Protein AF-A0AAD5PS47-F1 (afdb_monomer)

Solvent-accessible surface area (backbone atoms only — not comparable to full-atom values): 15252 Å² total; per-residue (Å²): 128,66,41,70,56,67,73,45,78,43,67,34,97,83,72,65,64,65,42,61,18,34,83,64,82,85,44,58,68,62,44,55,65,49,57,76,71,52,74,51,61,91,78,55,89,66,88,57,80,65,72,78,43,102,61,54,79,59,68,74,63,70,84,41,45,41,56,30,46,28,60,33,39,49,46,50,54,49,44,45,28,75,65,48,84,88,49,80,87,68,32,61,52,71,69,55,52,53,50,53,34,52,53,44,54,60,48,42,81,72,53,59,77,88,75,67,70,84,64,71,51,74,90,47,55,90,74,60,56,49,75,59,54,76,74,65,83,71,92,53,101,60,29,73,59,49,43,26,46,53,52,21,52,55,42,41,52,30,60,81,42,43,74,36,67,69,51,34,50,52,26,30,55,27,30,46,51,36,58,70,52,36,37,84,75,68,34,72,75,55,30,26,69,47,48,41,55,53,44,52,48,39,61,51,28,71,76,62,40,20,47,71,75,66,27,49,60,65,53,54,55,50,50,53,57,56,50,73,50,41,89,53,88,71,60,43,67,61,43,35,55,56,47,48,42,62,72,52,50,51,56,52,51,49,50,58,65,59,64,76,75,119

Nearest PDB structures (foldseek):
  6h6i-assembly1_A  TM=2.753E-01  e=8.677E+00  Mus musculus

Mean predicted aligned error: 8.89 Å

pLDDT: mean 83.87, std 12.79, range [40.09, 98.25]

Sequence (262 aa):
MKCETEGEYVYNDCGRGGRVTYPKVDALLRTEESYLNREQSLHQMGLSILENLAIDMTEAFFLDPMHLVYLGGMKKLLHIWVNERRSMKIRMSSKLINEICRLLVSIEELIPVELSRKTRTLDELSRFKATKFRLLLLPDVVYNHFLLLHVAIRILSCESSVQSQENIEYANVLLVNFINQSPAIYGDKFITYNVHNICHLSEECRRLGALENFSCFVFENHLGKLKNLVKKSAKPLEQLVNRIRKHVIIPLLNVLYYGILI

Structure (mmCIF, N/CA/C/O backbone):
data_AF-A0AAD5PS47-F1
#
_entry.id   AF-A0AAD5PS47-F1
#
loop_
_atom_site.group_PDB
_atom_site.id
_atom_site.type_symbol
_atom_site.label_atom_id
_atom_site.label_alt_id
_atom_site.label_comp_id
_atom_site.label_asym_id
_atom_site.label_entity_id
_atom_site.label_seq_id
_atom_site.pdbx_PDB_ins_code
_atom_site.Cartn_x
_atom_site.Cartn_y
_atom_site.Cartn_z
_atom_site.occupancy
_atom_site.B_iso_or_equiv
_atom_site.auth_seq_id
_atom_site.auth_comp_id
_atom_site.auth_asym_id
_atom_site.auth_atom_id
_atom_site.pdbx_PDB_model_num
ATOM 1 N N . MET A 1 1 ? -6.986 -5.070 -8.910 1.00 83.19 1 MET A N 1
ATOM 2 C CA . MET A 1 1 ? -7.345 -5.564 -7.562 1.00 83.19 1 MET A CA 1
ATOM 3 C C . MET A 1 1 ? -7.230 -7.071 -7.599 1.00 83.19 1 MET A C 1
ATOM 5 O O . MET A 1 1 ? -7.534 -7.633 -8.646 1.00 83.19 1 MET A O 1
ATOM 9 N N . LYS A 1 2 ? -6.740 -7.716 -6.539 1.00 90.19 2 LYS A N 1
ATOM 10 C CA . LYS A 1 2 ? -6.457 -9.164 -6.573 1.00 90.19 2 LYS A CA 1
ATOM 11 C C . LYS A 1 2 ? -7.668 -10.039 -6.241 1.00 90.19 2 LYS A C 1
ATOM 13 O O . LYS A 1 2 ? -7.690 -11.191 -6.644 1.00 90.19 2 LYS A O 1
ATOM 18 N N . CYS A 1 3 ? -8.696 -9.481 -5.606 1.00 92.50 3 CYS A N 1
ATOM 19 C CA . CYS A 1 3 ? -9.937 -10.186 -5.288 1.00 92.50 3 CYS A CA 1
ATOM 20 C C . CYS A 1 3 ? -11.174 -9.541 -5.922 1.00 92.50 3 CYS A C 1
ATOM 22 O O . CYS A 1 3 ? -11.156 -8.376 -6.327 1.00 92.50 3 CYS A O 1
ATOM 24 N N . GLU A 1 4 ? -12.263 -10.291 -5.980 1.00 91.12 4 GLU A N 1
ATOM 25 C CA . GLU A 1 4 ? -13.532 -9.944 -6.629 1.00 91.12 4 GLU A CA 1
ATOM 26 C C . GLU A 1 4 ? -14.414 -8.976 -5.830 1.00 91.12 4 GLU A C 1
ATOM 28 O O . GLU A 1 4 ? -15.595 -8.827 -6.119 1.00 91.12 4 GLU A O 1
ATOM 33 N N . THR A 1 5 ? -13.857 -8.292 -4.830 1.00 92.00 5 THR A N 1
ATOM 34 C CA . THR A 1 5 ? -14.615 -7.323 -4.033 1.00 92.00 5 THR A CA 1
ATOM 35 C C . THR A 1 5 ? -15.171 -6.187 -4.904 1.00 92.00 5 THR A C 1
ATOM 37 O O . THR A 1 5 ? -14.503 -5.691 -5.821 1.00 92.00 5 THR A O 1
ATOM 40 N N . GLU A 1 6 ? -16.399 -5.765 -4.606 1.00 89.81 6 GLU A N 1
ATOM 41 C CA . GLU A 1 6 ? -17.073 -4.664 -5.289 1.00 89.81 6 GLU A CA 1
ATOM 42 C C . GLU A 1 6 ? -16.926 -3.360 -4.502 1.00 89.81 6 GLU A C 1
ATOM 44 O O . GLU A 1 6 ? -16.836 -3.341 -3.274 1.00 89.81 6 GLU A O 1
ATOM 49 N N . GLY A 1 7 ? -16.855 -2.247 -5.232 1.00 91.38 7 GLY A N 1
ATOM 50 C CA . GLY A 1 7 ? -16.709 -0.928 -4.633 1.00 91.38 7 GLY A CA 1
ATOM 51 C C . GLY A 1 7 ? -18.049 -0.366 -4.169 1.00 91.38 7 GLY A C 1
ATOM 52 O O . GLY A 1 7 ? -18.949 -0.168 -4.980 1.00 91.38 7 GLY A O 1
ATOM 53 N N . GLU A 1 8 ? -18.148 -0.003 -2.897 1.00 93.50 8 GLU A N 1
ATOM 54 C CA . GLU A 1 8 ? -19.325 0.640 -2.309 1.00 93.50 8 GLU A CA 1
ATOM 55 C C . GLU A 1 8 ? -19.123 2.161 -2.246 1.00 93.50 8 GLU A C 1
ATOM 57 O O . GLU A 1 8 ? -18.073 2.642 -1.820 1.00 93.50 8 GLU A O 1
ATOM 62 N N . TYR A 1 9 ? -20.101 2.966 -2.676 1.00 94.12 9 TYR A N 1
ATOM 63 C CA . TYR A 1 9 ? -19.981 4.427 -2.600 1.00 94.12 9 TYR A CA 1
ATOM 64 C C . TYR A 1 9 ? -20.478 4.957 -1.252 1.00 94.12 9 TYR A C 1
ATOM 66 O O . TYR A 1 9 ? -21.675 4.960 -0.977 1.00 94.12 9 TYR A O 1
ATOM 74 N N . VAL A 1 10 ? -19.567 5.491 -0.436 1.00 92.88 10 VAL A N 1
ATOM 75 C CA . VAL A 1 10 ? -19.896 6.101 0.859 1.00 92.88 10 VAL A CA 1
ATOM 76 C C . VAL A 1 10 ? -19.956 7.622 0.723 1.00 92.88 10 VAL A C 1
ATOM 78 O O . VAL A 1 10 ? -18.957 8.282 0.406 1.00 92.88 10 VAL A O 1
ATOM 81 N N . TYR A 1 11 ? -21.133 8.194 0.982 1.00 91.25 11 TYR A N 1
ATOM 82 C CA . TYR A 1 11 ? -21.380 9.634 0.905 1.00 91.25 11 TYR A CA 1
ATOM 83 C C . TYR A 1 11 ? -20.705 10.416 2.042 1.00 91.25 11 TYR A C 1
ATOM 85 O O . TYR A 1 11 ? -20.387 9.905 3.119 1.00 91.25 11 TYR A O 1
ATOM 93 N N . ASN A 1 12 ? -20.460 11.703 1.805 1.00 85.31 12 ASN A N 1
ATOM 94 C CA . ASN A 1 12 ? -20.121 12.631 2.877 1.00 85.31 12 ASN A CA 1
ATOM 95 C C . ASN A 1 12 ? -21.349 12.955 3.730 1.00 85.31 12 ASN A C 1
ATOM 97 O O . ASN A 1 12 ? -22.460 12.996 3.218 1.00 85.31 12 ASN A O 1
ATOM 101 N N . ASP A 1 13 ? -21.126 13.315 4.991 1.00 82.31 13 ASP A N 1
ATOM 102 C CA . ASP A 1 13 ? -22.184 13.657 5.952 1.00 82.31 13 ASP A CA 1
ATOM 103 C C . ASP A 1 13 ? -23.040 14.851 5.479 1.00 82.31 13 ASP A C 1
ATOM 105 O O . ASP A 1 13 ? -24.200 14.986 5.845 1.00 82.31 13 ASP A O 1
ATOM 109 N N . CYS A 1 14 ? -22.490 15.707 4.607 1.00 81.12 14 CYS A N 1
ATOM 110 C CA . CYS A 1 14 ? -23.209 16.806 3.956 1.00 81.12 14 CYS A CA 1
ATOM 111 C C . CYS A 1 14 ? -24.058 16.381 2.739 1.00 81.12 14 CYS A C 1
ATOM 113 O O . CYS A 1 14 ? -24.581 17.244 2.033 1.00 81.12 14 CYS A O 1
ATOM 115 N N . GLY A 1 15 ? -24.118 15.086 2.418 1.00 80.12 15 GLY A N 1
ATOM 116 C CA . GLY A 1 15 ? -24.817 14.519 1.259 1.00 80.12 15 GLY A CA 1
ATOM 117 C C . GLY A 1 15 ? -24.181 14.822 -0.104 1.00 80.12 15 GLY A C 1
ATOM 118 O O . GLY A 1 15 ? -24.645 14.316 -1.122 1.00 80.12 15 GLY A O 1
ATOM 119 N N . ARG A 1 16 ? -23.116 15.637 -0.164 1.00 81.12 16 ARG A N 1
ATOM 120 C CA . ARG A 1 16 ? -22.439 16.019 -1.415 1.00 81.12 16 ARG A CA 1
ATOM 121 C C . ARG A 1 16 ? -21.058 15.389 -1.530 1.00 81.12 16 ARG A C 1
ATOM 123 O O . ARG A 1 16 ? -20.170 15.626 -0.706 1.00 81.12 16 ARG A O 1
ATOM 130 N N . GLY A 1 17 ? -20.864 14.644 -2.614 1.00 86.56 17 GLY A N 1
ATOM 131 C CA . GLY A 1 17 ? -19.648 13.877 -2.853 1.00 86.56 17 GLY A CA 1
ATOM 132 C C . GLY A 1 17 ? -19.483 12.725 -1.862 1.00 86.56 17 GLY A C 1
ATOM 133 O O . GLY A 1 17 ? -20.312 12.495 -0.982 1.00 86.56 17 GLY A O 1
ATOM 134 N N . GLY A 1 18 ? -18.384 12.005 -2.004 1.00 87.81 18 GLY A N 1
ATOM 135 C CA . GLY A 1 18 ? -18.159 10.761 -1.291 1.00 87.81 18 GLY A CA 1
ATOM 136 C C . GLY A 1 18 ? -16.941 10.048 -1.843 1.00 87.81 18 GLY A C 1
ATOM 137 O O . GLY A 1 18 ? -16.079 10.659 -2.487 1.00 87.81 18 GLY A O 1
ATOM 138 N N . ARG A 1 19 ? -16.845 8.757 -1.555 1.00 91.19 19 ARG A N 1
ATOM 139 C CA . ARG A 1 19 ? -15.690 7.944 -1.912 1.00 91.19 19 ARG A CA 1
ATOM 140 C C . ARG A 1 19 ? -16.108 6.494 -2.086 1.00 91.19 19 ARG A C 1
ATOM 142 O O . ARG A 1 19 ? -16.870 5.987 -1.276 1.00 91.19 19 ARG A O 1
ATOM 149 N N . VAL A 1 20 ? -15.553 5.842 -3.104 1.00 94.19 20 VAL A N 1
ATOM 150 C CA . VAL A 1 20 ? -15.677 4.390 -3.271 1.00 94.19 20 VAL A CA 1
ATOM 151 C C . VAL A 1 20 ? -14.758 3.683 -2.274 1.00 94.19 20 VAL A C 1
ATOM 153 O O . VAL A 1 20 ? -13.567 4.015 -2.178 1.00 94.19 20 VAL A O 1
ATOM 156 N N . THR A 1 21 ? -15.315 2.732 -1.536 1.00 94.94 21 THR A N 1
ATOM 157 C CA . THR A 1 21 ? -14.661 1.931 -0.502 1.00 94.94 21 THR A CA 1
ATOM 158 C C . THR A 1 21 ? -14.788 0.443 -0.813 1.00 94.94 21 THR A C 1
ATOM 160 O O . THR A 1 21 ? -15.627 0.041 -1.606 1.00 94.94 21 THR A O 1
ATOM 163 N N . TYR A 1 22 ? -13.919 -0.370 -0.218 1.00 95.06 22 TYR A N 1
ATOM 164 C CA . TYR A 1 22 ? -13.826 -1.814 -0.455 1.00 95.06 22 TYR A CA 1
ATOM 165 C C . TYR A 1 22 ? -13.692 -2.553 0.887 1.00 95.06 22 TYR A C 1
ATOM 167 O O . TYR A 1 22 ? -12.617 -3.075 1.198 1.00 95.06 22 TYR A O 1
ATOM 175 N N . PRO A 1 23 ? -14.731 -2.518 1.741 1.00 92.06 23 PRO A N 1
ATOM 176 C CA . PRO A 1 23 ? -14.649 -3.009 3.118 1.00 92.06 23 PRO A CA 1
ATOM 177 C C . PRO A 1 23 ? -14.501 -4.533 3.208 1.00 92.06 23 PRO A C 1
ATOM 179 O O . PRO A 1 23 ? -13.935 -5.037 4.173 1.00 92.06 23 PRO A O 1
ATOM 182 N N . LYS A 1 24 ? -14.982 -5.265 2.199 1.00 92.31 24 LYS A N 1
ATOM 183 C CA . LYS A 1 24 ? -14.987 -6.726 2.174 1.00 92.31 24 LYS A CA 1
ATOM 184 C C . LYS A 1 24 ? -13.595 -7.283 1.854 1.00 92.31 24 LYS A C 1
ATOM 186 O O . LYS A 1 24 ? -13.115 -7.089 0.738 1.00 92.31 24 LYS A O 1
ATOM 191 N N . VAL A 1 25 ? -12.969 -7.962 2.821 1.00 90.38 25 VAL A N 1
ATOM 192 C CA . VAL A 1 25 ? -11.610 -8.551 2.732 1.00 90.38 25 VAL A CA 1
ATOM 193 C C . VAL A 1 25 ? -11.586 -10.053 2.445 1.00 90.38 25 VAL A C 1
ATOM 195 O O . VAL A 1 25 ? -10.545 -10.575 2.067 1.00 90.38 25 VAL A O 1
ATOM 198 N N . ASP A 1 26 ? -12.717 -10.734 2.602 1.00 90.38 26 ASP A N 1
ATOM 199 C CA . ASP A 1 26 ? -12.919 -12.175 2.396 1.00 90.38 26 ASP A CA 1
ATOM 200 C C . ASP A 1 26 ? -13.439 -12.504 0.983 1.00 90.38 26 ASP A C 1
ATOM 202 O O . ASP A 1 26 ? -14.003 -13.569 0.739 1.00 90.38 26 ASP A O 1
ATOM 206 N N . ALA A 1 27 ? -13.295 -11.571 0.040 1.00 91.06 27 ALA A N 1
ATOM 207 C CA . ALA A 1 27 ? -13.676 -11.803 -1.345 1.00 91.06 27 ALA A CA 1
ATOM 208 C C . ALA A 1 27 ? -12.745 -12.828 -2.010 1.00 91.06 27 ALA A C 1
ATOM 210 O O . ALA A 1 27 ? -11.543 -12.868 -1.737 1.00 91.06 27 ALA A O 1
ATOM 211 N N . LEU A 1 28 ? -13.309 -13.617 -2.927 1.00 91.69 28 LEU A N 1
ATOM 212 C CA . LEU A 1 28 ? -12.567 -14.611 -3.699 1.00 91.69 28 LEU A CA 1
ATOM 213 C C . LEU A 1 28 ? -11.420 -13.951 -4.468 1.00 91.69 28 LEU A C 1
ATOM 215 O O . LEU A 1 28 ? -11.567 -12.847 -5.001 1.00 91.69 28 LEU A O 1
ATOM 219 N N . LEU A 1 29 ? -10.268 -14.618 -4.508 1.00 91.94 29 LEU A N 1
ATOM 220 C CA . LEU A 1 29 ? -9.154 -14.195 -5.349 1.00 91.94 29 LEU A CA 1
ATOM 221 C C . LEU A 1 29 ? -9.515 -14.411 -6.818 1.00 91.94 29 LEU A C 1
ATOM 223 O O . LEU A 1 29 ? -10.155 -15.399 -7.169 1.00 91.94 29 LEU A O 1
ATOM 227 N N . ARG A 1 30 ? -9.084 -13.485 -7.675 1.00 90.75 30 ARG A N 1
ATOM 228 C CA . ARG A 1 30 ? -9.202 -13.657 -9.122 1.00 90.75 30 ARG A CA 1
ATOM 229 C C . ARG A 1 30 ? -8.242 -14.748 -9.576 1.00 90.75 30 ARG A C 1
ATOM 231 O O . ARG A 1 30 ? -7.100 -14.769 -9.124 1.00 90.75 30 ARG A O 1
ATOM 238 N N . THR A 1 31 ? -8.693 -15.588 -10.496 1.00 90.88 31 THR A N 1
ATOM 239 C CA . THR A 1 31 ? -7.880 -16.635 -11.116 1.00 90.88 31 THR A CA 1
ATOM 240 C C . THR A 1 31 ? -7.679 -16.327 -12.594 1.00 90.88 31 THR A C 1
ATOM 242 O O . THR A 1 31 ? -8.435 -15.554 -13.190 1.00 90.88 31 THR A O 1
ATOM 245 N N . GLU A 1 32 ? -6.657 -16.928 -13.200 1.00 89.62 32 GLU A N 1
ATOM 246 C CA . GLU A 1 32 ? -6.464 -16.858 -14.650 1.00 89.62 32 GLU A CA 1
ATOM 247 C C . GLU A 1 32 ? -7.708 -17.364 -15.396 1.00 89.62 32 GLU A C 1
ATOM 249 O O . GLU A 1 32 ? -8.168 -16.722 -16.337 1.00 89.62 32 GLU A O 1
ATOM 254 N N . GLU A 1 33 ? -8.318 -18.452 -14.919 1.00 89.25 33 GLU A N 1
ATOM 255 C CA . GLU A 1 33 ? -9.548 -19.010 -15.488 1.00 89.25 33 GLU A CA 1
ATOM 256 C C . GLU A 1 33 ? -10.715 -18.011 -15.440 1.00 89.25 33 GLU A C 1
ATOM 258 O O . GLU A 1 33 ? -11.314 -17.735 -16.482 1.00 89.25 33 GLU A O 1
ATOM 263 N N . SER A 1 34 ? -10.996 -17.395 -14.282 1.00 88.88 34 SER A N 1
ATOM 264 C CA . SER A 1 34 ? -12.093 -16.419 -14.179 1.00 88.88 34 SER A CA 1
ATOM 265 C C . SER A 1 34 ? -11.825 -15.159 -15.007 1.00 88.88 34 SER A C 1
ATOM 267 O O . SER A 1 34 ? -12.755 -14.541 -15.541 1.00 88.88 34 SER A O 1
ATOM 269 N N . TYR A 1 35 ? -10.546 -14.807 -15.191 1.00 86.88 35 TYR A N 1
ATOM 270 C CA . TYR A 1 35 ? -10.128 -13.737 -16.088 1.00 86.88 35 TYR A CA 1
ATOM 271 C C . TYR A 1 35 ? -10.379 -14.093 -17.564 1.00 86.88 35 TYR A C 1
ATOM 273 O O . TYR A 1 35 ? -10.975 -13.290 -18.283 1.00 86.88 35 TYR A O 1
ATOM 281 N N . LEU A 1 36 ? -9.972 -15.279 -18.024 1.00 86.00 36 LEU A N 1
ATOM 282 C CA . LEU A 1 36 ? -10.162 -15.726 -19.411 1.00 86.00 36 LEU A CA 1
ATOM 283 C C . LEU A 1 36 ? -11.646 -15.913 -19.762 1.00 86.00 36 LEU A C 1
ATOM 285 O O . LEU A 1 36 ? -12.072 -15.536 -20.856 1.00 86.00 36 LEU A O 1
ATOM 289 N N . ASN A 1 37 ? -12.444 -16.409 -18.814 1.00 87.81 37 ASN A N 1
ATOM 290 C CA . ASN A 1 37 ? -13.892 -16.601 -18.960 1.00 87.81 37 ASN A CA 1
ATOM 291 C C . ASN A 1 37 ? -14.701 -15.296 -18.900 1.00 87.81 37 ASN A C 1
ATOM 293 O O . ASN A 1 37 ? -15.905 -15.296 -19.157 1.00 87.81 37 ASN A O 1
ATOM 297 N N . ARG A 1 38 ? -14.051 -14.171 -18.588 1.00 85.69 38 ARG A N 1
ATOM 298 C CA . ARG A 1 38 ? -14.666 -12.844 -18.463 1.00 85.69 38 ARG A CA 1
ATOM 299 C C . ARG A 1 38 ? -15.799 -12.754 -17.452 1.00 85.69 38 ARG A C 1
ATOM 301 O O . ARG A 1 38 ? -16.774 -12.026 -17.644 1.00 85.69 38 ARG A O 1
ATOM 308 N N . GLU A 1 39 ? -15.635 -13.437 -16.329 1.00 86.31 39 GLU A N 1
ATOM 309 C CA . GLU A 1 39 ? -16.647 -13.489 -15.272 1.00 86.31 39 GLU A CA 1
ATOM 310 C C . GLU A 1 39 ? -16.849 -12.121 -14.587 1.00 86.31 39 GLU A C 1
ATOM 312 O O . GLU A 1 39 ? -17.888 -11.857 -13.988 1.00 86.31 39 GLU A O 1
ATOM 317 N N . GLN A 1 40 ? -15.896 -11.193 -14.743 1.00 79.56 40 GLN A N 1
ATOM 318 C CA . GLN A 1 40 ? -15.917 -9.862 -14.127 1.00 79.56 40 GLN A CA 1
ATOM 319 C C . GLN A 1 40 ? -16.166 -8.760 -15.171 1.00 79.56 40 GLN A C 1
ATOM 321 O O . GLN A 1 40 ? -15.296 -7.933 -15.469 1.00 79.56 40 GLN A O 1
ATOM 326 N N . SER A 1 41 ? -17.388 -8.722 -15.702 1.00 74.19 41 SER A N 1
ATOM 327 C CA . SER A 1 41 ? -17.815 -7.822 -16.788 1.00 74.19 41 SER A CA 1
ATOM 328 C C . SER A 1 41 ? -17.563 -6.325 -16.528 1.00 74.19 41 SER A C 1
ATOM 330 O O . SER A 1 41 ? -17.228 -5.587 -17.452 1.00 74.19 41 SER A O 1
ATOM 332 N N . LEU A 1 42 ? -17.647 -5.868 -15.272 1.00 75.38 42 LEU A N 1
ATOM 333 C CA . LEU A 1 42 ? -17.353 -4.477 -14.886 1.00 75.38 42 LEU A CA 1
ATOM 334 C C . LEU A 1 42 ? -15.848 -4.158 -14.820 1.00 75.38 42 LEU A C 1
ATOM 336 O O . LEU A 1 42 ? -15.459 -2.993 -14.895 1.00 75.38 42 LEU A O 1
ATOM 340 N N . HIS A 1 43 ? -14.992 -5.171 -14.665 1.00 74.88 43 HIS A N 1
ATOM 341 C CA . HIS A 1 43 ? -13.538 -5.007 -14.602 1.00 74.88 43 HIS A CA 1
ATOM 342 C C . HIS A 1 43 ? -12.897 -5.054 -15.995 1.00 74.88 43 HIS A C 1
ATOM 344 O O . HIS A 1 43 ? -11.947 -4.319 -16.270 1.00 74.88 43 HIS A O 1
ATOM 350 N N . GLN A 1 44 ? -13.435 -5.890 -16.882 1.00 76.00 44 GLN A N 1
ATOM 351 C CA . GLN A 1 44 ? -12.898 -6.138 -18.216 1.00 76.00 44 GLN A CA 1
ATOM 352 C C . GLN A 1 44 ? -13.752 -5.465 -19.295 1.00 76.00 44 GLN A C 1
ATOM 354 O O . GLN A 1 44 ? -14.573 -6.089 -19.960 1.00 76.00 44 GLN A O 1
ATOM 359 N N . MET A 1 45 ? -13.520 -4.169 -19.506 1.00 79.06 45 MET A N 1
ATOM 360 C CA . MET A 1 45 ? -14.267 -3.367 -20.489 1.00 79.06 45 MET A CA 1
ATOM 361 C C . MET A 1 45 ? -13.846 -3.601 -21.955 1.00 79.06 45 MET A C 1
ATOM 363 O O . MET A 1 45 ? -14.326 -2.912 -22.852 1.00 79.06 45 MET A O 1
ATOM 367 N N . GLY A 1 46 ? -12.924 -4.530 -22.220 1.00 81.38 46 GLY A N 1
ATOM 368 C CA . GLY A 1 46 ? -12.418 -4.811 -23.562 1.00 81.38 46 GLY A CA 1
ATOM 369 C C . GLY A 1 46 ? -11.339 -5.890 -23.582 1.00 81.38 46 GLY A C 1
ATOM 370 O O . GLY A 1 46 ? -11.082 -6.540 -22.569 1.00 81.38 46 GLY A O 1
ATOM 371 N N . LEU A 1 47 ? -10.733 -6.076 -24.755 1.00 82.44 47 LEU A N 1
ATOM 372 C CA . LEU A 1 47 ? -9.554 -6.919 -24.965 1.00 82.44 47 LEU A CA 1
ATOM 373 C C . LEU A 1 47 ? -8.290 -6.080 -24.737 1.00 82.44 47 LEU A C 1
ATOM 375 O O . LEU A 1 47 ? -8.120 -5.025 -25.352 1.00 82.44 47 LEU A O 1
ATOM 379 N N . SER A 1 48 ? -7.395 -6.545 -23.873 1.00 84.12 48 SER A N 1
ATOM 380 C CA . SER A 1 48 ? -6.056 -5.983 -23.712 1.00 84.12 48 SER A CA 1
ATOM 381 C C . SER A 1 48 ? -5.088 -6.616 -24.710 1.00 84.12 48 SER A C 1
ATOM 383 O O . SER A 1 48 ? -5.066 -7.827 -24.880 1.00 84.12 48 SER A O 1
ATOM 385 N N . ILE A 1 49 ? -4.201 -5.821 -25.318 1.00 88.06 49 ILE A N 1
ATOM 386 C CA . ILE A 1 49 ? -3.113 -6.347 -26.173 1.00 88.06 49 ILE A CA 1
ATOM 387 C C . ILE A 1 49 ? -2.203 -7.299 -25.379 1.00 88.06 49 ILE A C 1
ATOM 389 O O . ILE A 1 49 ? -1.580 -8.187 -25.956 1.00 88.06 49 ILE A O 1
ATOM 393 N N . LEU A 1 50 ? -2.146 -7.123 -24.056 1.00 87.50 50 LEU A N 1
ATOM 394 C CA . LEU A 1 50 ? -1.370 -7.973 -23.159 1.00 87.50 50 LEU A CA 1
ATOM 395 C C . LEU A 1 50 ? -1.960 -9.386 -23.038 1.00 87.50 50 LEU A C 1
ATOM 397 O O . LEU A 1 50 ? -1.198 -10.296 -22.748 1.00 87.50 50 LEU A O 1
ATOM 401 N N . GLU A 1 51 ? -3.247 -9.592 -23.349 1.00 85.19 51 GLU A N 1
ATOM 402 C CA . GLU A 1 51 ? -3.858 -10.934 -23.423 1.00 85.19 51 GLU A CA 1
ATOM 403 C C . GLU A 1 51 ? -3.259 -11.782 -24.557 1.00 85.19 51 GLU A C 1
ATOM 405 O O . GLU A 1 51 ? -3.358 -13.002 -24.533 1.00 85.19 51 GLU A O 1
ATOM 410 N N . ASN A 1 52 ? -2.599 -11.160 -25.543 1.00 88.06 52 ASN A N 1
ATOM 411 C CA . ASN A 1 52 ? -1.899 -11.893 -26.603 1.00 88.06 52 ASN A CA 1
ATOM 412 C C . ASN A 1 52 ? -0.537 -12.444 -26.148 1.00 88.06 52 ASN A C 1
ATOM 414 O O . ASN A 1 52 ? 0.140 -13.126 -26.918 1.00 88.06 52 ASN A O 1
ATOM 418 N N . LEU A 1 53 ? -0.084 -12.089 -24.945 1.00 88.31 53 LEU A N 1
ATOM 419 C CA . LEU A 1 53 ? 1.154 -12.596 -24.371 1.00 88.31 53 LEU A CA 1
ATOM 420 C C . LEU A 1 53 ? 0.849 -13.875 -23.583 1.00 88.31 53 LEU A C 1
ATOM 422 O O . LEU A 1 53 ? -0.177 -13.965 -22.922 1.00 88.31 53 LEU A O 1
ATOM 426 N N . ALA A 1 54 ? 1.766 -14.844 -23.608 1.00 88.50 54 ALA A N 1
ATOM 427 C CA . ALA A 1 54 ? 1.681 -16.053 -22.785 1.00 88.50 54 ALA A CA 1
ATOM 428 C C . ALA A 1 54 ? 2.061 -15.741 -21.322 1.00 88.50 54 ALA A C 1
ATOM 430 O O . ALA A 1 54 ? 3.097 -16.192 -20.831 1.00 88.50 54 ALA A O 1
ATOM 431 N N . ILE A 1 55 ? 1.271 -14.886 -20.667 1.00 90.62 55 ILE A N 1
ATOM 432 C CA . ILE A 1 55 ? 1.444 -14.466 -19.274 1.00 90.62 55 ILE A CA 1
ATOM 433 C C . ILE A 1 55 ? 0.119 -14.597 -18.525 1.00 90.62 55 ILE A C 1
ATOM 435 O O . ILE A 1 55 ? -0.931 -14.241 -19.055 1.00 90.62 55 ILE A O 1
ATOM 439 N N . ASP A 1 56 ? 0.192 -15.017 -17.265 1.00 90.25 56 ASP A N 1
ATOM 440 C CA . ASP A 1 56 ? -0.963 -15.007 -16.373 1.00 90.25 56 ASP A CA 1
ATOM 441 C C . ASP A 1 56 ? -1.333 -13.552 -16.048 1.00 90.25 56 ASP A C 1
ATOM 443 O O . ASP A 1 56 ? -0.588 -12.825 -15.383 1.00 90.25 56 ASP A O 1
ATOM 447 N N . MET A 1 57 ? -2.496 -13.107 -16.519 1.00 88.25 57 MET A N 1
ATOM 448 C CA . MET A 1 57 ? -2.955 -11.725 -16.353 1.00 88.25 57 MET A CA 1
ATOM 449 C C . MET A 1 57 ? -3.281 -11.351 -14.899 1.00 88.25 57 MET A C 1
ATOM 451 O O . MET A 1 57 ? -3.332 -10.163 -14.567 1.00 88.25 57 MET A O 1
ATOM 455 N N . THR A 1 58 ? -3.482 -12.329 -14.019 1.00 88.69 58 THR A N 1
ATOM 456 C CA . THR A 1 58 ? -3.721 -12.116 -12.589 1.00 88.69 58 THR A CA 1
ATOM 457 C C . THR A 1 58 ? -2.422 -12.043 -11.791 1.00 88.69 58 THR A C 1
ATOM 459 O O . THR A 1 58 ? -2.311 -11.212 -10.883 1.00 88.69 58 THR A O 1
ATOM 462 N N . GLU A 1 59 ? -1.401 -12.816 -12.162 1.00 90.12 59 GLU A N 1
ATOM 463 C CA . GLU A 1 59 ? -0.117 -12.874 -11.453 1.00 90.12 59 GLU A CA 1
ATOM 464 C C . GLU A 1 59 ? 0.974 -11.960 -12.031 1.00 90.12 59 GLU A C 1
ATOM 466 O O . GLU A 1 59 ? 1.820 -11.452 -11.283 1.00 90.12 59 GLU A O 1
ATOM 471 N N . ALA A 1 60 ? 0.964 -11.701 -13.342 1.00 90.12 60 ALA A N 1
ATOM 472 C CA . ALA A 1 60 ? 1.984 -10.890 -14.013 1.00 90.12 60 ALA A CA 1
ATOM 473 C C . ALA A 1 60 ? 2.034 -9.446 -13.487 1.00 90.12 60 ALA A C 1
ATOM 475 O O . ALA A 1 60 ? 3.084 -8.803 -13.511 1.00 90.12 60 ALA A O 1
ATOM 476 N N . PHE A 1 61 ? 0.913 -8.942 -12.966 1.00 89.56 61 PHE A N 1
ATOM 477 C CA . PHE A 1 61 ? 0.800 -7.598 -12.403 1.00 89.56 61 PHE A CA 1
ATOM 478 C C . PHE A 1 61 ? 0.722 -7.671 -10.880 1.00 89.56 61 PHE A C 1
ATOM 480 O O . PHE A 1 61 ? -0.351 -7.827 -10.294 1.00 89.56 61 PHE A O 1
ATOM 487 N N . PHE A 1 62 ? 1.872 -7.565 -10.223 1.00 91.38 62 PHE A N 1
ATOM 488 C CA . PHE A 1 62 ? 1.963 -7.540 -8.765 1.00 91.38 62 PHE A CA 1
ATOM 489 C C . PHE A 1 62 ? 1.598 -6.173 -8.177 1.00 91.38 62 PHE A C 1
ATOM 491 O O . PHE A 1 62 ? 1.570 -5.139 -8.851 1.00 91.38 62 PHE A O 1
ATOM 498 N N . LEU A 1 63 ? 1.314 -6.169 -6.878 1.00 94.50 63 LEU A N 1
ATOM 499 C CA . LEU A 1 63 ? 0.993 -4.962 -6.128 1.00 94.50 63 LEU A CA 1
ATOM 500 C C . LEU A 1 63 ? 2.274 -4.285 -5.631 1.00 94.50 63 LEU A C 1
ATOM 502 O O . LEU A 1 63 ? 2.879 -4.749 -4.673 1.00 94.50 63 LEU A O 1
ATOM 506 N N . ASP A 1 64 ? 2.678 -3.168 -6.242 1.00 94.19 64 ASP A N 1
ATOM 507 C CA . ASP A 1 64 ? 3.892 -2.463 -5.811 1.00 94.19 64 ASP A CA 1
ATOM 508 C C . ASP A 1 64 ? 3.765 -1.888 -4.376 1.00 94.19 64 ASP A C 1
ATOM 510 O O . ASP A 1 64 ? 2.964 -0.967 -4.143 1.00 94.19 64 ASP A O 1
ATOM 514 N N . PRO A 1 65 ? 4.613 -2.327 -3.423 1.00 93.94 65 PRO A N 1
ATOM 515 C CA . PRO A 1 65 ? 4.591 -1.844 -2.046 1.00 93.94 65 PRO A CA 1
ATOM 516 C C . PRO A 1 65 ? 4.926 -0.352 -1.917 1.00 93.94 65 PRO A C 1
ATOM 518 O O . PRO A 1 65 ? 4.434 0.301 -0.992 1.00 93.94 65 PRO A O 1
ATOM 521 N N . MET A 1 66 ? 5.723 0.224 -2.834 1.00 92.56 66 MET A N 1
ATOM 522 C CA . MET A 1 66 ? 6.086 1.648 -2.792 1.00 92.56 66 MET A CA 1
ATOM 523 C C . MET A 1 66 ? 4.835 2.527 -2.882 1.00 92.56 66 MET A C 1
ATOM 525 O O . MET A 1 66 ? 4.607 3.402 -2.036 1.00 92.56 66 MET A O 1
ATOM 529 N N . HIS A 1 67 ? 4.020 2.293 -3.908 1.00 91.94 67 HIS A N 1
ATOM 530 C CA . HIS A 1 67 ? 2.792 3.043 -4.127 1.00 91.94 67 HIS A CA 1
ATOM 531 C C . HIS A 1 67 ? 1.682 2.636 -3.161 1.00 91.94 67 HIS A C 1
ATOM 533 O O . HIS A 1 67 ? 0.964 3.504 -2.663 1.00 91.94 67 HIS A O 1
ATOM 539 N N . LEU A 1 68 ? 1.549 1.342 -2.875 1.00 93.94 68 LEU A N 1
ATOM 540 C CA . LEU A 1 68 ? 0.436 0.824 -2.093 1.00 93.94 68 LEU A CA 1
ATOM 541 C C . LEU A 1 68 ? 0.554 1.173 -0.605 1.00 93.94 68 LEU A C 1
ATOM 543 O O . LEU A 1 68 ? -0.321 1.836 -0.041 1.00 93.94 68 LEU A O 1
ATOM 547 N N . VAL A 1 69 ? 1.664 0.774 0.019 1.00 93.50 69 VAL A N 1
ATOM 548 C CA . VAL A 1 69 ? 1.879 0.915 1.463 1.00 93.50 69 VAL A CA 1
ATOM 549 C C . VAL A 1 69 ? 2.272 2.342 1.792 1.00 93.50 69 VAL A C 1
ATOM 551 O O . VAL A 1 69 ? 1.622 2.986 2.609 1.00 93.50 69 VAL A O 1
ATOM 554 N N . TYR A 1 70 ? 3.313 2.871 1.149 1.00 91.19 70 TYR A N 1
ATOM 555 C CA . TYR A 1 70 ? 3.910 4.136 1.580 1.00 91.19 70 TYR A CA 1
ATOM 556 C C . TYR A 1 70 ? 3.167 5.354 1.024 1.00 91.19 70 TYR A C 1
ATOM 558 O O . TYR A 1 70 ? 2.723 6.215 1.784 1.00 91.19 70 TYR A O 1
ATOM 566 N N . LEU A 1 71 ? 2.992 5.437 -0.298 1.00 90.19 71 LEU A N 1
ATOM 567 C CA . LEU A 1 71 ? 2.287 6.572 -0.914 1.00 90.19 71 LEU A CA 1
ATOM 568 C C . LEU A 1 71 ? 0.760 6.483 -0.779 1.00 90.19 71 LEU A C 1
ATOM 570 O O . LEU A 1 71 ? 0.092 7.514 -0.871 1.00 90.19 71 LEU A O 1
ATOM 574 N N . GLY A 1 72 ? 0.224 5.283 -0.557 1.00 91.00 72 GLY A N 1
ATOM 575 C CA . GLY A 1 72 ? -1.190 5.015 -0.322 1.00 91.00 72 GLY A CA 1
ATOM 576 C C . GLY A 1 72 ? -1.534 5.019 1.166 1.00 91.00 72 GLY A C 1
ATOM 577 O O . GLY A 1 72 ? -2.044 6.017 1.674 1.00 91.00 72 GLY A O 1
ATOM 578 N N . GLY A 1 73 ? -1.269 3.905 1.853 1.00 91.50 73 GLY A N 1
ATOM 579 C CA . GLY A 1 73 ? -1.654 3.675 3.252 1.00 91.50 73 GLY A CA 1
ATOM 580 C C . GLY A 1 73 ? -1.032 4.664 4.244 1.00 91.50 73 GLY A C 1
ATOM 581 O O . GLY A 1 73 ? -1.746 5.445 4.871 1.00 91.50 73 GLY A O 1
ATOM 582 N N . MET A 1 74 ? 0.298 4.682 4.350 1.00 90.31 74 MET A N 1
ATOM 583 C CA . MET A 1 74 ? 1.048 5.520 5.295 1.00 90.31 74 MET A CA 1
ATOM 584 C C . MET A 1 74 ? 0.777 7.007 5.083 1.00 90.31 74 MET A C 1
ATOM 586 O O . MET A 1 74 ? 0.488 7.730 6.036 1.00 90.31 74 MET A O 1
ATOM 590 N N . LYS A 1 75 ? 0.819 7.476 3.830 1.00 89.00 75 LYS A N 1
ATOM 591 C CA . LYS A 1 75 ? 0.499 8.869 3.498 1.00 89.00 75 LYS A CA 1
ATOM 592 C C . LYS A 1 75 ? -0.914 9.247 3.940 1.00 89.00 75 LYS A C 1
ATOM 594 O O . LYS A 1 75 ? -1.112 10.336 4.480 1.00 89.00 75 LYS A O 1
ATOM 599 N N . LYS A 1 76 ? -1.894 8.365 3.723 1.00 89.69 76 LYS A N 1
ATOM 600 C CA . LYS A 1 76 ? -3.280 8.590 4.143 1.00 89.69 76 LYS A CA 1
ATOM 601 C C . LYS A 1 76 ? -3.396 8.668 5.663 1.00 89.69 76 LYS A C 1
ATOM 603 O O . LYS A 1 76 ? -3.968 9.635 6.154 1.00 89.69 76 LYS A O 1
ATOM 608 N N . LEU A 1 77 ? -2.815 7.710 6.385 1.00 89.81 77 LEU A N 1
ATOM 609 C CA . LEU A 1 77 ? -2.789 7.691 7.849 1.00 89.81 77 LEU A CA 1
ATOM 610 C C . LEU A 1 77 ? -2.181 8.979 8.423 1.00 89.81 77 LEU A C 1
ATOM 612 O O . LEU A 1 77 ? -2.802 9.649 9.239 1.00 89.81 77 LEU A O 1
ATOM 616 N N . LEU A 1 78 ? -1.018 9.402 7.924 1.00 87.62 78 LEU A N 1
ATOM 617 C CA . LEU A 1 78 ? -0.370 10.634 8.383 1.00 87.62 78 LEU A CA 1
ATOM 618 C C . LEU A 1 78 ? -1.191 11.888 8.084 1.00 87.62 78 LEU A C 1
ATOM 620 O O . LEU A 1 78 ? -1.223 12.805 8.900 1.00 87.62 78 LEU A O 1
ATOM 624 N N . HIS A 1 79 ? -1.879 11.948 6.942 1.00 86.88 79 HIS A N 1
ATOM 625 C CA . HIS A 1 79 ? -2.767 13.075 6.660 1.00 86.88 79 HIS A CA 1
ATOM 626 C C . HIS A 1 79 ? -3.930 13.140 7.653 1.00 86.88 79 HIS A C 1
ATOM 628 O O . HIS A 1 79 ? -4.295 14.239 8.067 1.00 86.88 79 HIS A O 1
ATOM 634 N N . ILE A 1 80 ? -4.467 11.992 8.065 1.00 86.69 80 ILE A N 1
ATOM 635 C CA . ILE A 1 80 ? -5.499 11.914 9.103 1.00 86.69 80 ILE A CA 1
ATOM 636 C C . ILE A 1 80 ? -4.933 12.419 10.435 1.00 86.69 80 ILE A C 1
ATOM 638 O O . ILE A 1 80 ? -5.473 13.340 11.043 1.00 86.69 80 ILE A O 1
ATOM 642 N N . TRP A 1 81 ? -3.780 11.895 10.845 1.00 86.00 81 TRP A N 1
ATOM 643 C CA . TRP A 1 81 ? -3.175 12.192 12.144 1.00 86.00 81 TRP A CA 1
ATOM 644 C C . TRP A 1 81 ? -2.670 13.631 12.291 1.00 86.00 81 TRP A C 1
ATOM 646 O O . TRP A 1 81 ? -2.775 14.203 13.376 1.00 86.00 81 TRP A O 1
ATOM 656 N N . VAL A 1 82 ? -2.152 14.233 11.215 1.00 83.12 82 VAL A N 1
ATOM 657 C CA . VAL A 1 82 ? -1.529 15.569 11.237 1.00 83.12 82 VAL A CA 1
ATOM 658 C C . VAL A 1 82 ? -2.481 16.666 10.752 1.00 83.12 82 VAL A C 1
ATOM 660 O O . VAL A 1 82 ? -2.518 17.757 11.327 1.00 83.12 82 VAL A O 1
ATOM 663 N N . ASN A 1 83 ? -3.273 16.418 9.703 1.00 77.19 83 ASN A N 1
ATOM 664 C CA . ASN A 1 83 ? -4.007 17.478 8.996 1.00 77.19 83 ASN A CA 1
ATOM 665 C C . ASN A 1 83 ? -5.519 17.441 9.210 1.00 77.19 83 ASN A C 1
ATOM 667 O O . ASN A 1 83 ? -6.176 18.457 8.968 1.00 77.19 83 ASN A O 1
ATOM 671 N N . GLU A 1 84 ? -6.097 16.318 9.636 1.00 69.75 84 GLU A N 1
ATOM 672 C CA . GLU A 1 84 ? -7.550 16.221 9.703 1.00 69.75 84 GLU A CA 1
ATOM 673 C C . GLU A 1 84 ? -8.115 17.093 10.828 1.00 69.75 84 GLU A C 1
ATOM 675 O O . GLU A 1 84 ? -7.681 17.054 11.981 1.00 69.75 84 GLU A O 1
ATOM 680 N N . ARG A 1 85 ? -9.074 17.943 10.443 1.00 56.62 85 ARG A N 1
ATOM 681 C CA . ARG A 1 85 ? -9.795 18.866 11.332 1.00 56.62 85 ARG A CA 1
ATOM 682 C C . ARG A 1 85 ? -11.094 18.261 11.876 1.00 56.62 85 ARG A C 1
ATOM 684 O O . ARG A 1 85 ? -11.707 18.853 12.753 1.00 56.62 85 ARG A O 1
ATOM 691 N N . ARG A 1 86 ? -11.544 17.125 11.320 1.00 52.72 86 ARG A N 1
ATOM 692 C CA . ARG A 1 86 ? -12.894 16.572 11.532 1.00 52.72 86 ARG A CA 1
ATOM 693 C C . ARG A 1 86 ? -13.040 15.689 12.769 1.00 52.72 86 ARG A C 1
ATOM 695 O O . ARG A 1 86 ? -14.140 15.613 13.296 1.00 52.72 86 ARG A O 1
ATOM 702 N N . SER A 1 87 ? -11.970 15.063 13.260 1.00 54.19 87 SER A N 1
ATOM 703 C CA . SER A 1 87 ? -12.035 14.247 14.478 1.00 54.19 87 SER A CA 1
ATOM 704 C C . SER A 1 87 ? -10.836 14.517 15.379 1.00 54.19 87 SER A C 1
ATOM 706 O O . SER A 1 87 ? -9.756 13.955 15.207 1.00 54.19 87 SER A O 1
ATOM 708 N N . MET A 1 88 ? -11.040 15.375 16.382 1.00 55.41 88 MET A N 1
ATOM 709 C CA . MET A 1 88 ? -10.039 15.681 17.415 1.00 55.41 88 MET A CA 1
ATOM 710 C C . MET A 1 88 ? -9.620 14.444 18.233 1.00 55.41 88 MET A C 1
ATOM 712 O O . MET A 1 88 ? -8.624 14.508 18.940 1.00 55.41 88 MET A O 1
ATOM 716 N N . LYS A 1 89 ? -10.355 13.323 18.139 1.00 66.38 89 LYS A N 1
ATOM 717 C CA . LYS A 1 89 ? -10.085 12.084 18.889 1.00 66.38 89 LYS A CA 1
ATOM 718 C C . LYS A 1 89 ? -8.917 11.258 18.337 1.00 66.38 89 LYS A C 1
ATOM 720 O O . LYS A 1 89 ? -8.311 10.512 19.091 1.00 66.38 89 LYS A O 1
ATOM 725 N N . ILE A 1 90 ? -8.625 11.371 17.041 1.00 78.12 90 ILE A N 1
ATOM 726 C CA . ILE A 1 90 ? -7.585 10.579 16.346 1.00 78.12 90 ILE A CA 1
ATOM 727 C C . ILE A 1 90 ? -6.395 11.427 15.885 1.00 78.12 90 ILE A C 1
ATOM 729 O O . ILE A 1 90 ? -5.436 10.908 15.315 1.00 78.12 90 ILE A O 1
ATOM 733 N N . ARG A 1 91 ? -6.479 12.745 16.081 1.00 81.06 91 ARG A N 1
ATOM 734 C CA . ARG A 1 91 ? -5.453 13.704 15.684 1.00 81.06 91 ARG A CA 1
ATOM 735 C C . ARG A 1 91 ? -4.343 13.733 16.729 1.00 81.06 91 ARG A C 1
ATOM 737 O O . ARG A 1 91 ? -4.623 13.846 17.920 1.00 81.06 91 ARG A O 1
ATOM 744 N N . MET A 1 92 ? -3.096 13.744 16.268 1.00 81.62 92 MET A N 1
ATOM 745 C CA . MET A 1 92 ? -1.948 13.904 17.153 1.00 81.62 92 MET A CA 1
ATOM 746 C C . MET A 1 92 ? -1.919 15.300 17.773 1.00 81.62 92 MET A C 1
ATOM 748 O O . MET A 1 92 ? -2.211 16.309 17.118 1.00 81.62 92 MET A O 1
ATOM 752 N N . SER A 1 93 ? -1.522 15.373 19.044 1.00 83.38 93 SER A N 1
ATOM 753 C CA . SER A 1 93 ? -1.326 16.662 19.712 1.00 83.38 93 SER A CA 1
ATOM 754 C C . SER A 1 93 ? -0.193 17.457 19.052 1.00 83.38 93 SER A C 1
ATOM 756 O O . SER A 1 93 ? 0.805 16.890 18.604 1.00 83.38 93 SER A O 1
ATOM 758 N N . SER A 1 94 ? -0.291 18.791 19.045 1.00 82.88 94 SER A N 1
ATOM 759 C CA . SER A 1 94 ? 0.778 19.649 18.507 1.00 82.88 94 SER A CA 1
ATOM 760 C C . SER A 1 94 ? 2.119 19.419 19.212 1.00 82.88 94 SER A C 1
ATOM 762 O O . SER A 1 94 ? 3.169 19.503 18.582 1.00 82.88 94 SER A O 1
ATOM 764 N N . LYS A 1 95 ? 2.095 19.078 20.511 1.00 84.69 95 LYS A N 1
ATOM 765 C CA . LYS A 1 95 ? 3.296 18.722 21.278 1.00 84.69 95 LYS A CA 1
ATOM 766 C C . LYS A 1 95 ? 3.970 17.476 20.700 1.00 84.69 95 LYS A C 1
ATOM 768 O O . LYS A 1 95 ? 5.175 17.506 20.467 1.00 84.69 95 LYS A O 1
ATOM 773 N N . LEU A 1 96 ? 3.191 16.429 20.431 1.00 83.44 96 LEU A N 1
ATOM 774 C CA . LEU A 1 96 ? 3.700 15.185 19.863 1.00 83.44 96 LEU A CA 1
ATOM 775 C C . LEU A 1 96 ? 4.191 15.370 18.422 1.00 83.44 96 LEU A C 1
ATOM 777 O O . LEU A 1 96 ? 5.264 14.888 18.076 1.00 83.44 96 LEU A O 1
ATOM 781 N N . ILE A 1 97 ? 3.463 16.131 17.598 1.00 83.31 97 ILE A N 1
ATOM 782 C CA . ILE A 1 97 ? 3.903 16.491 16.239 1.00 83.31 97 ILE A CA 1
ATOM 783 C C . ILE A 1 97 ? 5.264 17.200 16.292 1.00 83.31 97 ILE A C 1
ATOM 785 O O . ILE A 1 97 ? 6.177 16.832 15.556 1.00 83.31 97 ILE A O 1
ATOM 789 N N . ASN A 1 98 ? 5.436 18.169 17.198 1.00 84.19 98 ASN A N 1
ATOM 790 C CA . ASN A 1 98 ? 6.703 18.883 17.371 1.00 84.19 98 ASN A CA 1
ATOM 791 C C . ASN A 1 98 ? 7.836 17.973 17.868 1.00 84.19 98 ASN A C 1
ATOM 793 O O . ASN A 1 98 ? 8.995 18.172 17.508 1.00 84.19 98 ASN A O 1
ATOM 797 N N . GLU A 1 99 ? 7.534 16.981 18.701 1.00 85.12 99 GLU A N 1
ATOM 798 C CA . GLU A 1 99 ? 8.504 15.978 19.143 1.00 85.12 99 GLU A CA 1
ATOM 799 C C . GLU A 1 99 ? 8.952 15.072 17.994 1.00 85.12 99 GLU A C 1
ATOM 801 O O . GLU A 1 99 ? 10.152 14.941 17.763 1.00 85.12 99 GLU A O 1
ATOM 806 N N . ILE A 1 100 ? 8.011 14.561 17.197 1.00 83.25 100 ILE A N 1
ATOM 807 C CA . ILE A 1 100 ? 8.315 13.768 16.000 1.00 83.25 100 ILE A CA 1
ATOM 808 C C . ILE A 1 100 ? 9.130 14.591 15.000 1.00 83.25 100 ILE A C 1
ATOM 810 O O . ILE A 1 100 ? 10.125 14.102 14.474 1.00 83.25 100 ILE A O 1
ATOM 814 N N . CYS A 1 101 ? 8.764 15.852 14.757 1.00 83.44 101 CYS A N 1
ATOM 815 C CA . CYS A 1 101 ? 9.531 16.734 13.878 1.00 83.44 101 CYS A CA 1
ATOM 816 C C . CYS A 1 101 ? 10.971 16.929 14.373 1.00 83.44 101 CYS A C 1
ATOM 818 O O . CYS A 1 101 ? 11.890 16.879 13.560 1.00 83.44 101 CYS A O 1
ATOM 820 N N . ARG A 1 102 ? 11.189 17.097 15.686 1.00 83.75 102 ARG A N 1
ATOM 821 C CA . ARG A 1 102 ? 12.543 17.187 16.261 1.00 83.75 102 ARG A CA 1
ATOM 822 C C . ARG A 1 102 ? 13.332 15.891 16.072 1.00 83.75 102 ARG A C 1
ATOM 824 O O . ARG A 1 102 ? 14.483 15.958 15.654 1.00 83.75 102 ARG A O 1
ATOM 831 N N . LEU A 1 103 ? 12.705 14.735 16.299 1.00 82.44 103 LEU A N 1
ATOM 832 C CA . LEU A 1 103 ? 13.328 13.425 16.074 1.00 82.44 103 LEU A CA 1
ATOM 833 C C . LEU A 1 103 ? 13.681 13.192 14.598 1.00 82.44 103 LEU A C 1
ATOM 835 O O . LEU A 1 103 ? 14.746 12.671 14.284 1.00 82.44 103 LEU A O 1
ATOM 839 N N . LEU A 1 104 ? 12.818 13.608 13.669 1.00 78.81 104 LEU A N 1
ATOM 840 C CA . LEU A 1 104 ? 13.092 13.511 12.233 1.00 78.81 104 LEU A CA 1
ATOM 841 C C . LEU A 1 104 ? 14.296 14.357 11.815 1.00 78.81 104 LEU A C 1
ATOM 843 O O . LEU A 1 104 ? 15.070 13.923 10.962 1.00 78.81 104 LEU A O 1
ATOM 847 N N . VAL A 1 105 ? 14.454 15.545 12.404 1.00 79.62 105 VAL A N 1
ATOM 848 C CA . VAL A 1 105 ? 15.621 16.404 12.165 1.00 79.62 105 VAL A CA 1
ATOM 849 C C . VAL A 1 105 ? 16.881 15.772 12.756 1.00 79.62 105 VAL A C 1
ATOM 851 O O . VAL A 1 105 ? 17.889 15.715 12.064 1.00 79.62 105 VAL A O 1
ATOM 854 N N . SER A 1 106 ? 16.833 15.212 13.971 1.00 80.88 106 SER A N 1
ATOM 855 C CA . SER A 1 106 ? 18.011 14.548 14.555 1.00 80.88 106 SER A CA 1
ATOM 856 C C . SER A 1 106 ? 18.421 13.282 13.799 1.00 80.88 106 SER A C 1
ATOM 858 O O . SER A 1 106 ? 19.604 12.992 13.673 1.00 80.88 106 SER A O 1
ATOM 860 N N . ILE A 1 107 ? 17.456 12.522 13.270 1.00 77.44 107 ILE A N 1
ATOM 861 C CA . ILE A 1 107 ? 17.743 11.329 12.460 1.00 77.44 107 ILE A CA 1
ATOM 862 C C . ILE A 1 107 ? 18.348 11.720 11.108 1.00 77.44 107 ILE A C 1
ATOM 864 O O . ILE A 1 107 ? 19.119 10.941 10.562 1.00 77.44 107 ILE A O 1
ATOM 868 N N . GLU A 1 108 ? 18.049 12.909 10.569 1.00 74.31 108 GLU A N 1
ATOM 869 C CA . GLU A 1 108 ? 18.638 13.373 9.304 1.00 74.31 108 GLU A CA 1
ATOM 870 C C . GLU A 1 108 ? 20.165 13.323 9.324 1.00 74.31 108 GLU A C 1
ATOM 872 O O . GLU A 1 108 ? 20.769 12.881 8.350 1.00 74.31 108 GLU A O 1
ATOM 877 N N . GLU A 1 109 ? 20.771 13.717 10.442 1.00 71.44 109 GLU A N 1
ATOM 878 C CA . GLU A 1 109 ? 22.225 13.719 10.625 1.00 71.44 109 GLU A CA 1
ATOM 879 C C . GLU A 1 109 ? 22.826 12.304 10.617 1.00 71.44 109 GLU A C 1
ATOM 881 O O . GLU A 1 109 ? 24.011 12.135 10.341 1.00 71.44 109 GLU A O 1
ATOM 886 N N . LEU A 1 110 ? 22.004 11.282 10.872 1.00 74.38 110 LEU A N 1
ATOM 887 C CA . LEU A 1 110 ? 22.396 9.873 10.906 1.00 74.38 110 LEU A CA 1
ATOM 888 C C . LEU A 1 110 ? 22.136 9.145 9.577 1.00 74.38 110 LEU A C 1
ATOM 890 O O . LEU A 1 110 ? 22.516 7.982 9.437 1.00 74.38 110 LEU A O 1
ATOM 894 N N . ILE A 1 111 ? 21.470 9.783 8.606 1.00 68.12 111 ILE A N 1
ATOM 895 C CA . ILE A 1 111 ? 21.157 9.166 7.312 1.00 68.12 111 ILE A CA 1
ATOM 896 C C . ILE A 1 111 ? 22.378 9.290 6.382 1.00 68.12 111 ILE A C 1
ATOM 898 O O . ILE A 1 111 ? 22.780 10.411 6.062 1.00 68.12 111 ILE A O 1
ATOM 902 N N . PRO A 1 112 ? 22.935 8.169 5.876 1.00 64.81 112 PRO A N 1
ATOM 903 C CA . PRO A 1 112 ? 24.034 8.195 4.915 1.00 64.81 112 PRO A CA 1
ATOM 904 C C . PRO A 1 112 ? 23.706 9.054 3.688 1.00 64.81 112 PRO A C 1
ATOM 906 O O . PRO A 1 112 ? 22.572 9.048 3.190 1.00 64.81 112 PRO A O 1
ATOM 909 N N . VAL A 1 113 ? 24.705 9.772 3.166 1.00 58.66 113 VAL A N 1
ATOM 910 C CA . VAL A 1 113 ? 24.538 10.701 2.033 1.00 58.66 113 VAL A CA 1
ATOM 911 C C . VAL A 1 113 ? 23.984 9.993 0.786 1.00 58.66 113 VAL A C 1
ATOM 913 O O . VAL A 1 113 ? 23.278 10.596 -0.025 1.00 58.66 113 VAL A O 1
ATOM 916 N N . GLU A 1 114 ? 24.223 8.687 0.672 1.00 51.88 114 GLU A N 1
ATOM 917 C CA . GLU A 1 114 ? 23.768 7.787 -0.384 1.00 51.88 114 GLU A CA 1
ATOM 918 C C . GLU A 1 114 ? 22.243 7.583 -0.379 1.00 51.88 114 GLU A C 1
ATOM 920 O O . GLU A 1 114 ? 21.638 7.412 -1.441 1.00 51.88 114 GLU A O 1
ATOM 925 N N . LEU A 1 115 ? 21.588 7.686 0.784 1.00 55.94 115 LEU A N 1
ATOM 926 C CA . LEU A 1 115 ? 20.123 7.639 0.913 1.00 55.94 115 LEU A CA 1
ATOM 927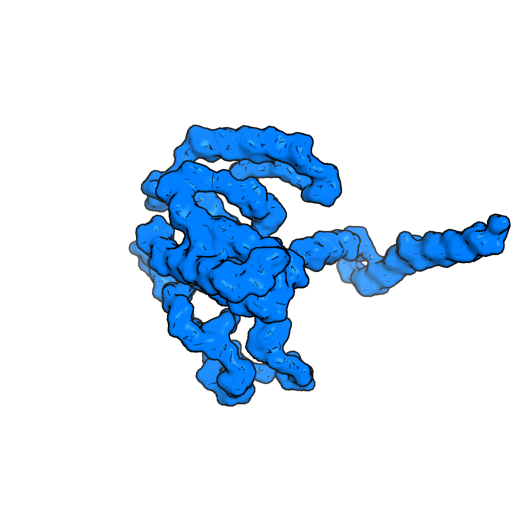 C C . LEU A 1 115 ? 19.450 8.993 0.600 1.00 55.94 115 LEU A C 1
ATOM 929 O O . LEU A 1 115 ? 18.227 9.124 0.675 1.00 55.94 115 LEU A O 1
ATOM 933 N N . SER A 1 116 ? 20.263 9.979 0.201 1.00 45.78 116 SER A N 1
ATOM 934 C CA . SER A 1 116 ? 19.963 11.303 -0.356 1.00 45.78 116 SER A CA 1
ATOM 935 C C . SER A 1 116 ? 18.495 11.762 -0.335 1.00 45.78 116 SER A C 1
ATOM 937 O O . SER A 1 116 ? 17.739 11.616 -1.304 1.00 45.78 116 SER A O 1
ATOM 939 N N . ARG A 1 117 ? 18.127 12.457 0.753 1.00 56.28 117 ARG A N 1
ATOM 940 C CA . ARG A 1 117 ? 17.429 13.767 0.765 1.00 56.28 117 ARG A CA 1
ATOM 941 C C . ARG A 1 117 ? 17.097 14.183 2.202 1.00 56.28 117 ARG A C 1
ATOM 943 O O . ARG A 1 117 ? 16.534 13.381 2.939 1.00 56.28 117 ARG A O 1
ATOM 950 N N . LYS A 1 118 ? 17.314 15.469 2.511 1.00 53.97 118 LYS A N 1
ATOM 951 C CA . LYS A 1 118 ? 16.970 16.118 3.790 1.00 53.97 118 LYS A CA 1
ATOM 952 C C . LYS A 1 118 ? 15.602 15.686 4.324 1.00 53.97 118 LYS A C 1
ATOM 954 O O . LYS A 1 118 ? 14.623 15.633 3.543 1.00 53.97 118 LYS A O 1
ATOM 959 N N . THR A 1 119 ? 15.510 15.360 5.613 1.00 53.72 119 THR A N 1
ATOM 960 C CA . THR A 1 119 ? 14.212 15.097 6.230 1.00 53.72 119 THR A CA 1
ATOM 961 C C . THR A 1 119 ? 13.429 16.411 6.211 1.00 53.72 119 THR A C 1
ATOM 963 O O . THR A 1 119 ? 13.958 17.508 6.056 1.00 53.72 119 THR A O 1
ATOM 966 N N . ARG A 1 120 ? 12.111 16.294 6.098 1.00 63.44 120 ARG A N 1
ATOM 967 C CA . ARG A 1 120 ? 11.219 17.457 6.053 1.00 63.44 120 ARG A CA 1
ATOM 968 C C . ARG A 1 120 ? 10.289 17.283 7.232 1.00 63.44 120 ARG A C 1
ATOM 970 O O . ARG A 1 120 ? 9.933 16.142 7.531 1.00 63.44 120 ARG A O 1
ATOM 977 N N . THR A 1 121 ? 9.928 18.371 7.893 1.00 71.69 121 THR A N 1
ATOM 978 C CA . THR A 1 121 ? 8.964 18.314 8.990 1.00 71.69 121 THR A CA 1
ATOM 979 C C . THR A 1 121 ? 7.603 17.854 8.468 1.00 71.69 121 THR A C 1
ATOM 981 O O . THR A 1 121 ? 7.330 17.880 7.261 1.00 71.69 121 THR A O 1
ATOM 984 N N . LEU A 1 122 ? 6.735 17.416 9.381 1.00 76.00 122 LEU A N 1
ATOM 985 C CA . LEU A 1 122 ? 5.382 16.962 9.051 1.00 76.00 122 LEU A CA 1
ATOM 986 C C . LEU A 1 122 ? 4.529 18.059 8.375 1.00 76.00 122 LEU A C 1
ATOM 988 O O . LEU A 1 122 ? 3.545 17.734 7.714 1.00 76.00 122 LEU A O 1
ATOM 992 N N . ASP A 1 123 ? 4.948 19.327 8.433 1.00 71.12 123 ASP A N 1
ATOM 993 C CA . ASP A 1 123 ? 4.324 20.452 7.721 1.00 71.12 123 ASP A CA 1
ATOM 994 C C . ASP A 1 123 ? 4.361 20.288 6.192 1.00 71.12 123 ASP A C 1
ATOM 996 O O . ASP A 1 123 ? 3.474 20.757 5.480 1.00 71.12 123 ASP A O 1
ATOM 1000 N N . GLU A 1 124 ? 5.360 19.573 5.662 1.00 77.44 124 GLU A N 1
ATOM 1001 C CA . GLU A 1 124 ? 5.503 19.322 4.226 1.00 77.44 124 GLU A CA 1
ATOM 1002 C C . GLU A 1 124 ? 5.040 17.916 3.806 1.00 77.44 124 GLU A C 1
ATOM 1004 O O . GLU A 1 124 ? 5.488 17.400 2.778 1.00 77.44 124 GLU A O 1
ATOM 1009 N N . LEU A 1 125 ? 4.137 17.283 4.566 1.00 76.69 125 LEU A N 1
ATOM 1010 C CA . LEU A 1 125 ? 3.675 15.906 4.330 1.00 76.69 125 LEU A CA 1
ATOM 1011 C C . LEU A 1 125 ? 3.220 15.643 2.880 1.00 76.69 125 LEU A C 1
ATOM 1013 O O . LEU A 1 125 ? 3.466 14.574 2.321 1.00 76.69 125 LEU A O 1
ATOM 1017 N N . SER A 1 126 ? 2.614 16.635 2.222 1.00 75.19 126 SER A N 1
ATOM 1018 C CA . SER A 1 126 ? 2.193 16.538 0.815 1.00 75.19 126 SER A CA 1
ATOM 1019 C C . SER A 1 126 ? 3.359 16.313 -0.161 1.00 75.19 126 SER A C 1
ATOM 1021 O O . SER A 1 126 ? 3.163 15.704 -1.215 1.00 75.19 126 SER A O 1
ATOM 1023 N N . ARG A 1 127 ? 4.568 16.763 0.200 1.00 76.06 127 ARG A N 1
ATOM 1024 C CA . ARG A 1 127 ? 5.812 16.681 -0.584 1.00 76.06 127 ARG A CA 1
ATOM 1025 C C . ARG A 1 127 ? 6.682 15.483 -0.193 1.00 76.06 127 ARG A C 1
ATOM 1027 O O . ARG A 1 127 ? 7.788 15.338 -0.722 1.00 76.06 127 ARG A O 1
ATOM 1034 N N . PHE A 1 128 ? 6.235 14.642 0.742 1.00 75.81 128 PHE A N 1
ATOM 1035 C CA . PHE A 1 128 ? 7.000 13.471 1.159 1.00 75.81 128 PHE A CA 1
ATOM 1036 C C . PHE A 1 128 ? 7.106 12.461 0.016 1.00 75.81 128 PHE A C 1
ATOM 1038 O O . PHE A 1 128 ? 6.133 12.159 -0.676 1.00 75.81 128 PHE A O 1
ATOM 1045 N N . LYS A 1 129 ? 8.317 11.929 -0.168 1.00 74.94 129 LYS A N 1
ATOM 1046 C CA . LYS A 1 129 ? 8.560 10.773 -1.033 1.00 74.94 129 LYS A CA 1
ATOM 1047 C C . LYS A 1 129 ? 8.342 9.485 -0.252 1.00 74.94 129 LYS A C 1
ATOM 1049 O O . LYS A 1 129 ? 8.484 9.480 0.968 1.00 74.94 129 LYS A O 1
ATOM 1054 N N . ALA A 1 130 ? 8.095 8.398 -0.980 1.00 74.69 130 ALA A N 1
ATOM 1055 C CA . ALA A 1 130 ? 7.850 7.066 -0.436 1.00 74.69 130 ALA A CA 1
ATOM 1056 C C . ALA A 1 130 ? 8.870 6.644 0.646 1.00 74.69 130 ALA A C 1
ATOM 1058 O O . ALA A 1 130 ? 8.485 6.129 1.690 1.00 74.69 130 ALA A O 1
ATOM 1059 N N . THR A 1 131 ? 10.160 6.949 0.449 1.00 72.06 131 THR A N 1
ATOM 1060 C CA . THR A 1 131 ? 11.250 6.535 1.352 1.00 72.06 131 THR A C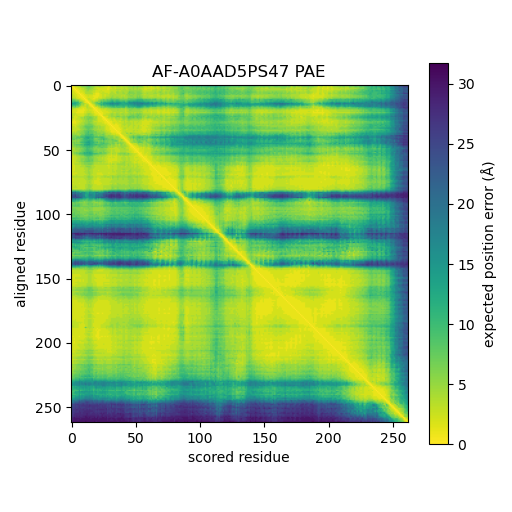A 1
ATOM 1061 C C . THR A 1 131 ? 11.123 7.125 2.752 1.00 72.06 131 THR A C 1
ATOM 1063 O O . THR A 1 131 ? 11.562 6.513 3.715 1.00 72.06 131 THR A O 1
ATOM 1066 N N . LYS A 1 132 ? 10.482 8.290 2.890 1.00 75.62 132 LYS A N 1
ATOM 1067 C CA . LYS A 1 132 ? 10.299 8.951 4.188 1.00 75.62 132 LYS A CA 1
ATOM 1068 C C . LYS A 1 132 ? 9.289 8.228 5.063 1.00 75.62 132 LYS A C 1
ATOM 1070 O O . LYS A 1 132 ? 9.449 8.187 6.274 1.00 75.62 132 LYS A O 1
ATOM 1075 N N . PHE A 1 133 ? 8.277 7.624 4.449 1.00 76.81 133 PHE A N 1
ATOM 1076 C CA . PHE A 1 133 ? 7.263 6.872 5.178 1.00 76.81 133 PHE A CA 1
ATOM 1077 C C . PHE A 1 133 ? 7.824 5.586 5.800 1.00 76.81 133 PHE A C 1
ATOM 1079 O O . PHE A 1 133 ? 7.255 5.111 6.773 1.00 76.81 133 PHE A O 1
ATOM 1086 N N . ARG A 1 134 ? 8.953 5.060 5.296 1.00 74.12 134 ARG A N 1
ATOM 1087 C CA . ARG A 1 134 ? 9.664 3.913 5.894 1.00 74.12 134 ARG A CA 1
ATOM 1088 C C . ARG A 1 134 ? 10.290 4.223 7.254 1.00 74.12 134 ARG A C 1
ATOM 1090 O O . ARG A 1 134 ? 10.483 3.310 8.041 1.00 74.12 134 ARG A O 1
ATOM 1097 N N . LEU A 1 135 ? 10.627 5.487 7.511 1.00 69.88 135 LEU A N 1
ATOM 1098 C CA . LEU A 1 135 ? 11.365 5.914 8.707 1.00 69.88 135 LEU A CA 1
ATOM 1099 C C . LEU A 1 135 ? 10.449 6.333 9.867 1.00 69.88 135 LEU A C 1
ATOM 1101 O O . LEU A 1 135 ? 10.937 6.678 10.939 1.00 69.88 135 LEU A O 1
ATOM 1105 N N . LEU A 1 136 ? 9.132 6.354 9.656 1.00 73.62 136 LEU A N 1
ATOM 1106 C CA . LEU A 1 136 ? 8.179 6.859 10.638 1.00 73.62 136 LEU A CA 1
ATOM 1107 C C . LEU A 1 136 ? 7.666 5.728 11.531 1.00 73.62 136 LEU A C 1
ATOM 1109 O O . LEU A 1 136 ? 6.821 4.939 11.113 1.00 73.62 136 LEU A O 1
ATOM 1113 N N . LEU A 1 137 ? 8.125 5.718 12.782 1.00 65.94 137 LEU A N 1
ATOM 1114 C CA . LEU A 1 137 ? 7.475 5.013 13.884 1.00 65.94 137 LEU A CA 1
ATOM 1115 C C . LEU A 1 137 ? 6.684 6.048 14.696 1.00 65.94 137 LEU A C 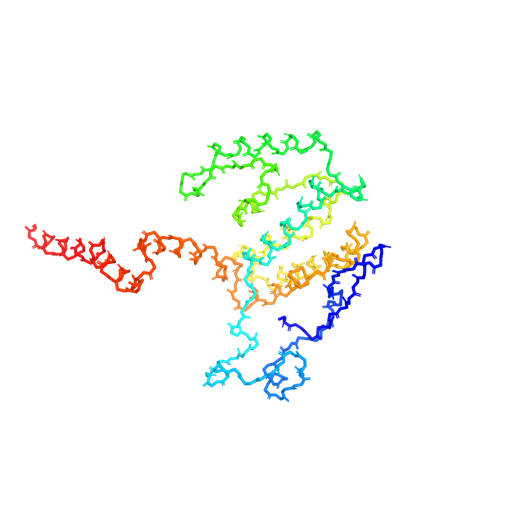1
ATOM 1117 O O . LEU A 1 137 ? 7.264 7.018 15.181 1.00 65.94 137 LEU A O 1
ATOM 1121 N N . LEU A 1 138 ? 5.364 5.893 14.806 1.00 67.56 138 LEU A N 1
ATOM 1122 C CA . LEU A 1 138 ? 4.510 6.882 15.474 1.00 67.56 138 LEU A CA 1
ATOM 1123 C C . LEU A 1 138 ? 3.972 6.345 16.802 1.00 67.56 138 LEU A C 1
ATOM 1125 O O . LEU A 1 138 ? 3.381 5.277 16.768 1.00 67.56 138 LEU A O 1
ATOM 1129 N N . PRO A 1 139 ? 4.103 7.066 17.931 1.00 57.28 139 PRO A N 1
ATOM 1130 C CA . PRO A 1 139 ? 3.798 6.529 19.265 1.00 57.28 139 PRO A CA 1
ATOM 1131 C C . PRO A 1 139 ? 2.436 6.946 19.889 1.00 57.28 139 PRO A C 1
ATOM 1133 O O . PRO A 1 139 ? 2.339 6.998 21.109 1.00 57.28 139 PRO A O 1
ATOM 1136 N N . ASP A 1 140 ? 1.386 7.282 19.122 1.00 62.84 140 ASP A N 1
ATOM 1137 C CA . ASP A 1 140 ? 0.163 7.931 19.681 1.00 62.84 140 ASP A CA 1
ATOM 1138 C C . ASP A 1 140 ? -1.073 7.021 19.897 1.00 62.84 140 ASP A C 1
ATOM 1140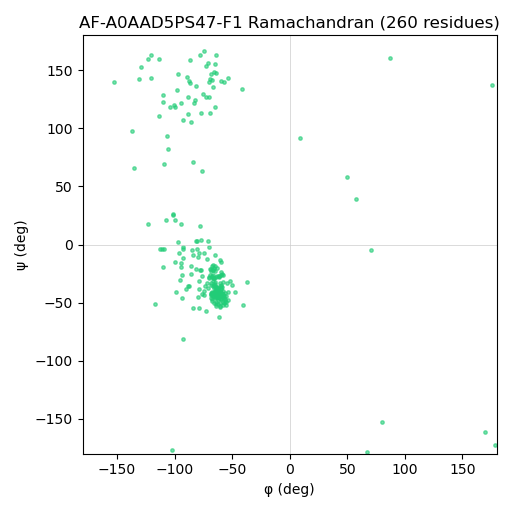 O O . ASP A 1 140 ? -1.016 5.839 19.625 1.00 62.84 140 ASP A O 1
ATOM 1144 N N . VAL A 1 141 ? -2.225 7.561 20.330 1.00 63.97 141 VAL A N 1
ATOM 1145 C CA . VAL A 1 141 ? -3.519 6.899 20.669 1.00 63.97 141 VAL A CA 1
ATOM 1146 C C . VAL A 1 141 ? -3.943 5.712 19.779 1.00 63.97 141 VAL A C 1
ATOM 1148 O O . VAL A 1 141 ? -4.572 4.772 20.258 1.00 63.97 141 VAL A O 1
ATOM 1151 N N . VAL A 1 142 ? -3.593 5.712 18.492 1.00 81.81 142 VAL A N 1
ATOM 1152 C CA . VAL A 1 142 ? -3.880 4.618 17.538 1.00 81.81 142 VAL A CA 1
ATOM 1153 C C . VAL A 1 142 ? -2.678 3.692 17.294 1.00 81.81 142 VAL A C 1
ATOM 1155 O O . VAL A 1 142 ? -2.617 3.000 16.279 1.00 81.81 142 VAL A O 1
ATOM 1158 N N . TYR A 1 143 ? -1.714 3.672 18.216 1.00 85.81 143 TYR A N 1
ATOM 1159 C CA . TYR A 1 143 ? -0.430 2.980 18.094 1.00 85.81 143 TYR A CA 1
ATOM 1160 C C . TYR A 1 143 ? -0.612 1.489 17.886 1.00 85.81 143 TYR A C 1
ATOM 1162 O O . TYR A 1 143 ? -0.043 0.936 16.955 1.00 85.81 143 TYR A O 1
ATOM 1170 N N . ASN A 1 144 ? -1.467 0.852 18.687 1.00 90.00 144 ASN A N 1
ATOM 1171 C CA . ASN A 1 144 ? -1.722 -0.583 18.574 1.00 90.00 144 ASN A CA 1
ATOM 1172 C C . ASN A 1 144 ? -2.276 -0.950 17.193 1.00 90.00 144 ASN A C 1
ATOM 1174 O O . ASN A 1 144 ? -1.842 -1.928 16.594 1.00 90.00 144 ASN A O 1
ATOM 1178 N N . HIS A 1 145 ? -3.177 -0.126 16.655 1.00 92.62 145 HIS A N 1
ATOM 1179 C CA . HIS A 1 145 ? -3.702 -0.321 15.308 1.00 92.62 145 HIS A CA 1
ATOM 1180 C C . HIS A 1 145 ? -2.623 -0.098 14.238 1.00 92.62 145 HIS A C 1
ATOM 1182 O O . HIS A 1 145 ? -2.495 -0.880 13.299 1.00 92.62 145 HIS A O 1
ATOM 1188 N N . PHE A 1 146 ? -1.799 0.942 14.392 1.00 91.88 146 PHE A N 1
ATOM 1189 C CA . PHE A 1 146 ? -0.666 1.192 13.503 1.00 91.88 146 PHE A CA 1
ATOM 1190 C C . PHE A 1 146 ? 0.373 0.060 13.535 1.00 91.88 146 PHE A C 1
ATOM 1192 O O . PHE A 1 146 ? 0.920 -0.292 12.489 1.00 91.88 146 PHE A O 1
ATOM 1199 N N . LEU A 1 147 ? 0.614 -0.542 14.702 1.00 92.56 147 LEU A N 1
ATOM 1200 C CA . LEU A 1 147 ? 1.536 -1.662 14.865 1.00 92.56 147 LEU A CA 1
ATOM 1201 C C . LEU A 1 147 ? 1.123 -2.878 14.039 1.00 92.56 147 LEU A C 1
ATOM 1203 O O . LEU A 1 147 ? 2.013 -3.555 13.535 1.00 92.56 147 LEU A O 1
ATOM 1207 N N . LEU A 1 148 ? -0.176 -3.120 13.832 1.00 95.81 148 LEU A N 1
ATOM 1208 C CA . LEU A 1 148 ? -0.640 -4.191 12.943 1.00 95.81 148 LEU A CA 1
ATOM 1209 C C . LEU A 1 148 ? -0.038 -4.031 11.540 1.00 95.81 148 LEU A C 1
ATOM 1211 O O . LEU A 1 148 ? 0.615 -4.941 11.034 1.00 95.81 148 LEU A O 1
ATOM 1215 N N . LEU A 1 149 ? -0.172 -2.838 10.950 1.00 95.44 149 LEU A N 1
ATOM 1216 C CA . LEU A 1 149 ? 0.416 -2.534 9.646 1.00 95.44 149 LEU A CA 1
ATOM 1217 C C . LEU A 1 149 ? 1.947 -2.552 9.708 1.00 95.44 149 LEU A C 1
ATOM 1219 O O . LEU A 1 149 ? 2.592 -3.187 8.880 1.00 95.44 149 LEU A O 1
ATOM 1223 N N . HIS A 1 150 ? 2.545 -1.855 10.674 1.00 93.12 150 HIS A N 1
ATOM 1224 C CA . HIS A 1 150 ? 3.997 -1.694 10.738 1.00 93.12 150 HIS A CA 1
ATOM 1225 C C . HIS A 1 150 ? 4.728 -3.032 10.924 1.00 93.12 150 HIS A C 1
ATOM 1227 O O . HIS A 1 150 ? 5.704 -3.301 10.225 1.00 93.12 150 HIS A O 1
ATOM 1233 N N . VAL A 1 151 ? 4.257 -3.885 11.839 1.00 94.75 151 VAL A N 1
ATOM 1234 C CA . VAL A 1 151 ? 4.848 -5.205 12.099 1.00 94.75 151 VAL A CA 1
ATOM 1235 C C . VAL A 1 151 ? 4.668 -6.120 10.894 1.00 94.75 151 VAL A C 1
ATOM 1237 O O . VAL A 1 151 ? 5.642 -6.738 10.473 1.00 94.75 151 VAL A O 1
ATOM 1240 N N . ALA A 1 152 ? 3.479 -6.153 10.287 1.00 97.19 152 ALA A N 1
ATOM 1241 C CA . ALA A 1 152 ? 3.249 -6.949 9.086 1.00 97.19 152 ALA A CA 1
ATOM 1242 C C . ALA A 1 152 ? 4.193 -6.551 7.946 1.00 97.19 152 ALA A C 1
ATOM 1244 O O . ALA A 1 152 ? 4.889 -7.396 7.390 1.00 97.19 152 ALA A O 1
ATOM 1245 N N . ILE A 1 153 ? 4.295 -5.252 7.646 1.00 96.00 153 ILE A N 1
ATOM 1246 C CA . ILE A 1 153 ? 5.211 -4.754 6.614 1.00 96.00 153 ILE A CA 1
ATOM 1247 C C . ILE A 1 153 ? 6.664 -5.062 6.980 1.00 96.00 153 ILE A C 1
ATOM 1249 O O . ILE A 1 153 ? 7.436 -5.444 6.108 1.00 96.00 153 ILE A O 1
ATOM 1253 N N . ARG A 1 154 ? 7.054 -4.971 8.259 1.00 94.88 154 ARG A N 1
ATOM 1254 C CA . ARG A 1 154 ? 8.415 -5.318 8.687 1.00 94.88 154 ARG A CA 1
ATOM 1255 C C . ARG A 1 154 ? 8.741 -6.795 8.464 1.00 94.88 154 ARG A C 1
ATOM 1257 O O . ARG A 1 154 ? 9.857 -7.087 8.039 1.00 94.88 154 ARG A O 1
ATOM 1264 N N . ILE A 1 155 ? 7.795 -7.692 8.741 1.00 96.62 155 ILE A N 1
ATOM 1265 C CA . ILE A 1 155 ? 7.929 -9.128 8.468 1.00 96.62 155 ILE A CA 1
ATOM 1266 C C . ILE A 1 155 ? 8.088 -9.350 6.961 1.00 96.62 155 ILE A C 1
ATOM 1268 O O . ILE A 1 155 ? 9.063 -9.964 6.540 1.00 96.62 155 ILE A O 1
ATOM 1272 N N . LEU A 1 156 ? 7.187 -8.782 6.156 1.00 97.19 156 LEU A N 1
ATOM 1273 C CA . LEU A 1 156 ? 7.176 -8.954 4.700 1.00 97.19 156 LEU A CA 1
ATOM 1274 C C . LEU A 1 156 ? 8.370 -8.286 3.990 1.00 97.19 156 LEU A C 1
ATOM 1276 O O . LEU A 1 156 ? 8.743 -8.676 2.888 1.00 97.19 156 LEU A O 1
ATOM 1280 N N . SER A 1 157 ? 9.003 -7.283 4.601 1.00 94.81 157 SER A N 1
ATOM 1281 C CA . SER A 1 157 ? 10.219 -6.645 4.077 1.00 94.81 157 SER A CA 1
ATOM 1282 C C . SER A 1 157 ? 11.507 -7.434 4.340 1.00 94.81 157 SER A C 1
ATOM 1284 O O . SER A 1 157 ? 12.548 -7.053 3.810 1.00 94.81 157 SER A O 1
ATOM 1286 N N . CYS A 1 158 ? 11.488 -8.472 5.180 1.00 94.25 158 CYS A N 1
ATOM 1287 C CA . CYS A 1 158 ? 12.694 -9.193 5.579 1.00 94.25 158 CYS A CA 1
ATOM 1288 C C . CYS A 1 158 ? 12.789 -10.544 4.862 1.00 94.25 158 CYS A C 1
ATOM 1290 O O . CYS A 1 158 ? 11.952 -11.416 5.081 1.00 94.25 158 CYS A O 1
ATOM 1292 N N . GLU A 1 159 ? 13.838 -10.732 4.055 1.00 94.31 159 GLU A N 1
ATOM 1293 C CA . GLU A 1 159 ? 14.026 -11.933 3.224 1.00 94.31 159 GLU A CA 1
ATOM 1294 C C . GLU A 1 159 ? 14.033 -13.226 4.051 1.00 94.31 159 GLU A C 1
ATOM 1296 O O . GLU A 1 159 ? 13.338 -14.181 3.726 1.00 94.31 159 GLU A O 1
ATOM 1301 N N . SER A 1 160 ? 14.737 -13.241 5.185 1.00 94.69 160 SER A N 1
ATOM 1302 C CA . SER A 1 160 ? 14.753 -14.410 6.072 1.00 94.69 160 SER A CA 1
ATOM 1303 C C . SER A 1 160 ? 13.402 -14.665 6.742 1.00 94.69 160 SER A C 1
ATOM 1305 O O . SER A 1 160 ? 13.089 -15.800 7.083 1.00 94.69 160 SER A O 1
ATOM 1307 N N . SER A 1 161 ? 12.592 -13.623 6.954 1.00 94.56 161 SER A N 1
ATOM 1308 C CA . SER A 1 161 ? 11.272 -13.777 7.565 1.00 94.56 161 SER A CA 1
ATOM 1309 C C . SER A 1 161 ? 10.270 -14.384 6.589 1.00 94.56 161 SER A C 1
ATOM 1311 O O . SER A 1 161 ? 9.539 -15.285 6.991 1.00 94.56 161 SER A O 1
ATOM 1313 N N . VAL A 1 162 ? 10.250 -13.932 5.329 1.00 95.88 162 VAL A N 1
ATOM 1314 C CA . VAL A 1 162 ? 9.314 -14.429 4.300 1.00 95.88 162 VAL A CA 1
ATOM 1315 C C . VAL A 1 162 ? 9.631 -15.847 3.817 1.00 95.88 162 VAL A C 1
ATOM 1317 O O . VAL A 1 162 ? 8.785 -16.481 3.204 1.00 95.88 162 VAL A O 1
ATOM 1320 N N . GLN A 1 163 ? 10.807 -16.391 4.138 1.00 94.81 163 GLN A N 1
ATOM 1321 C CA . GLN A 1 163 ? 11.108 -17.811 3.913 1.00 94.81 163 GLN A CA 1
ATOM 1322 C C . GLN A 1 163 ? 10.262 -18.750 4.789 1.00 94.81 163 GLN A C 1
ATOM 1324 O O . GLN A 1 163 ? 10.096 -19.919 4.447 1.00 94.81 163 GLN A O 1
ATOM 1329 N N . SER A 1 164 ? 9.725 -18.262 5.913 1.00 96.69 164 SER A N 1
ATOM 1330 C CA . SER A 1 164 ? 8.819 -19.034 6.766 1.00 96.69 164 SER A CA 1
ATOM 1331 C C . SER A 1 164 ? 7.362 -18.756 6.405 1.00 96.69 164 SER A C 1
ATOM 1333 O O . SER A 1 164 ? 6.879 -17.626 6.519 1.00 96.69 164 SER A O 1
ATOM 1335 N N . GLN A 1 165 ? 6.634 -19.815 6.052 1.00 95.88 165 GLN A N 1
ATOM 1336 C CA . GLN A 1 165 ? 5.202 -19.741 5.767 1.00 95.88 165 GLN A CA 1
ATOM 1337 C C . GLN A 1 165 ? 4.394 -19.239 6.976 1.00 95.88 165 GLN A C 1
ATOM 1339 O O . GLN A 1 165 ? 3.433 -18.492 6.804 1.00 95.88 165 GLN A O 1
ATOM 1344 N N . GLU A 1 166 ? 4.802 -19.592 8.198 1.00 97.50 166 GLU A N 1
ATOM 1345 C CA . GLU A 1 166 ? 4.147 -19.137 9.431 1.00 97.50 166 GLU A CA 1
ATOM 1346 C C . GLU A 1 166 ? 4.253 -17.618 9.599 1.00 97.50 166 GLU A C 1
ATOM 1348 O O . GLU A 1 166 ? 3.290 -16.961 9.992 1.00 97.50 166 GLU A O 1
ATOM 1353 N N . ASN A 1 167 ? 5.403 -17.036 9.245 1.00 97.62 167 ASN A N 1
ATOM 1354 C CA . ASN A 1 167 ? 5.598 -15.590 9.297 1.00 97.62 167 ASN A CA 1
ATOM 1355 C C . ASN A 1 167 ? 4.739 -14.864 8.256 1.00 97.62 167 ASN A C 1
ATOM 1357 O O . ASN A 1 167 ? 4.170 -13.816 8.566 1.00 97.62 167 ASN A O 1
ATOM 1361 N N . ILE A 1 168 ? 4.636 -15.407 7.036 1.00 97.75 168 ILE A N 1
ATOM 1362 C CA . ILE A 1 168 ? 3.760 -14.854 5.992 1.00 97.75 168 ILE A CA 1
ATOM 1363 C C . ILE A 1 168 ? 2.301 -14.887 6.457 1.00 97.75 168 ILE A C 1
ATOM 1365 O O . ILE A 1 168 ? 1.594 -13.886 6.321 1.00 97.75 168 ILE A O 1
ATOM 1369 N N . GLU A 1 169 ? 1.856 -16.004 7.036 1.00 98.00 169 GLU A N 1
ATOM 1370 C CA . GLU A 1 169 ? 0.484 -16.137 7.529 1.00 98.00 169 GLU A CA 1
ATOM 1371 C C . GLU A 1 169 ? 0.214 -15.195 8.706 1.00 98.00 169 GLU A C 1
ATOM 1373 O O . GLU A 1 169 ? -0.800 -14.501 8.746 1.00 98.00 169 GLU A O 1
ATOM 1378 N N . TYR A 1 170 ? 1.163 -15.067 9.633 1.00 98.25 170 TYR A N 1
ATOM 1379 C CA . TYR A 1 170 ? 1.037 -14.108 10.723 1.00 98.25 170 TYR A CA 1
ATOM 1380 C C . TYR A 1 170 ? 0.950 -12.664 10.207 1.00 98.25 170 TYR A C 1
ATOM 1382 O O . TYR A 1 170 ? 0.096 -11.893 10.651 1.00 98.25 170 TYR A O 1
ATOM 1390 N N . ALA A 1 171 ? 1.767 -12.294 9.216 1.00 98.12 171 ALA A N 1
ATOM 1391 C CA . ALA A 1 171 ? 1.662 -10.992 8.567 1.00 98.12 171 ALA A CA 1
ATOM 1392 C C . ALA A 1 171 ? 0.298 -10.801 7.882 1.00 98.12 171 ALA A C 1
ATOM 1394 O O . ALA A 1 171 ? -0.290 -9.729 8.010 1.00 98.12 171 ALA A O 1
ATOM 1395 N N . ASN A 1 172 ? -0.241 -11.830 7.218 1.00 97.75 172 ASN A N 1
ATOM 1396 C CA . ASN A 1 172 ? -1.580 -11.798 6.621 1.00 97.75 172 ASN A CA 1
ATOM 1397 C C . ASN A 1 172 ? -2.659 -11.474 7.667 1.00 97.75 172 ASN A C 1
ATOM 1399 O O . ASN A 1 172 ? -3.419 -10.519 7.497 1.00 97.75 172 ASN A O 1
ATOM 1403 N N . VAL A 1 173 ? -2.656 -12.187 8.798 1.00 98.06 173 VAL A N 1
ATOM 1404 C CA . VAL A 1 173 ? -3.579 -11.942 9.919 1.00 98.06 173 VAL A CA 1
ATOM 1405 C C . VAL A 1 173 ? -3.491 -10.494 10.409 1.00 98.06 173 VAL A C 1
ATOM 1407 O O . VAL A 1 173 ? -4.516 -9.844 10.624 1.00 98.06 173 VAL A O 1
ATOM 1410 N N . LEU A 1 174 ? -2.281 -9.951 10.557 1.00 98.25 174 LEU A N 1
ATOM 1411 C CA . LEU A 1 174 ? -2.080 -8.561 10.968 1.00 98.25 174 LEU A CA 1
ATOM 1412 C C . LEU A 1 174 ? -2.642 -7.556 9.944 1.00 98.25 174 LEU A C 1
ATOM 1414 O O . LEU A 1 174 ? -3.297 -6.591 10.344 1.00 98.25 174 LEU A O 1
ATOM 1418 N N . LEU A 1 175 ? -2.436 -7.773 8.639 1.00 97.75 175 LEU A N 1
ATOM 1419 C CA . LEU A 1 175 ? -2.947 -6.886 7.584 1.00 97.75 175 LEU A CA 1
ATOM 1420 C C . LEU A 1 175 ? -4.474 -6.931 7.474 1.00 97.75 175 LEU A C 1
ATOM 1422 O O . LEU A 1 175 ? -5.111 -5.884 7.346 1.00 97.75 175 LEU A O 1
ATOM 1426 N N . VAL A 1 176 ? -5.068 -8.121 7.570 1.00 97.44 176 VAL A N 1
ATOM 1427 C CA . VAL A 1 176 ? -6.527 -8.294 7.592 1.00 97.44 176 VAL A CA 1
ATOM 1428 C C . VAL A 1 176 ? -7.126 -7.602 8.817 1.00 97.44 176 VAL A C 1
ATOM 1430 O O . VAL A 1 176 ? -8.085 -6.841 8.689 1.00 97.44 176 VAL A O 1
ATOM 1433 N N . ASN A 1 177 ? -6.518 -7.770 9.995 1.00 97.06 177 ASN A N 1
ATOM 1434 C CA . ASN A 1 177 ? -6.957 -7.089 11.214 1.00 97.06 177 ASN A CA 1
ATOM 1435 C C . ASN A 1 177 ? -6.838 -5.564 11.113 1.00 97.06 177 ASN A C 1
ATOM 1437 O O . ASN A 1 177 ? -7.748 -4.857 11.546 1.00 97.06 177 ASN A O 1
ATOM 1441 N N . PHE A 1 178 ? -5.764 -5.050 10.508 1.00 96.56 178 PHE A N 1
ATOM 1442 C CA . PHE A 1 178 ? -5.613 -3.621 10.230 1.00 96.56 178 PHE A CA 1
ATOM 1443 C C . PHE A 1 178 ? -6.761 -3.090 9.356 1.00 96.56 178 PHE A C 1
ATOM 1445 O O . PHE A 1 178 ? -7.327 -2.035 9.639 1.00 96.56 178 PHE A O 1
ATOM 1452 N N . ILE A 1 179 ? -7.157 -3.815 8.309 1.00 96.06 179 ILE A N 1
ATOM 1453 C CA . ILE A 1 179 ? -8.278 -3.392 7.460 1.00 96.06 179 ILE A CA 1
ATOM 1454 C C . ILE A 1 179 ? -9.606 -3.468 8.218 1.00 96.06 179 ILE A C 1
ATOM 1456 O O . ILE A 1 179 ? -10.362 -2.501 8.191 1.00 96.06 179 ILE A O 1
ATOM 1460 N N . ASN A 1 180 ? -9.871 -4.558 8.938 1.00 95.81 180 ASN A N 1
ATOM 1461 C CA . ASN A 1 180 ? -11.140 -4.765 9.641 1.00 95.81 180 ASN A CA 1
ATOM 1462 C C . ASN A 1 180 ? -11.371 -3.765 10.785 1.00 95.81 180 ASN A C 1
ATOM 1464 O O . ASN A 1 180 ? -12.501 -3.346 11.021 1.00 95.81 180 ASN A O 1
ATOM 1468 N N . GLN A 1 181 ? -10.315 -3.351 11.493 1.00 94.75 181 GLN A N 1
ATOM 1469 C CA . GLN A 1 181 ? -10.420 -2.387 12.598 1.00 94.75 181 GLN A CA 1
ATOM 1470 C C . GLN A 1 181 ? -10.482 -0.928 12.122 1.00 94.75 181 GLN A C 1
ATOM 1472 O O . GLN A 1 181 ? -10.966 -0.046 12.834 1.00 94.75 181 GLN A O 1
ATOM 1477 N N . SER A 1 182 ? -10.010 -0.658 10.908 1.00 93.31 182 SER A N 1
ATOM 1478 C CA . SER A 1 182 ? -9.871 0.696 10.384 1.00 93.31 182 SER A CA 1
ATOM 1479 C C . SER A 1 182 ? -11.183 1.498 10.253 1.00 93.31 182 SER A C 1
ATOM 1481 O O . SER A 1 182 ? -11.144 2.683 10.587 1.00 93.31 182 SER A O 1
ATOM 1483 N N . PRO A 1 183 ? -12.335 0.946 9.805 1.00 92.44 183 PRO A N 1
ATOM 1484 C CA . PRO A 1 183 ? -13.597 1.692 9.736 1.00 92.44 183 PRO A CA 1
ATOM 1485 C C . PRO A 1 183 ? -14.038 2.254 11.090 1.00 92.44 183 PRO A C 1
ATO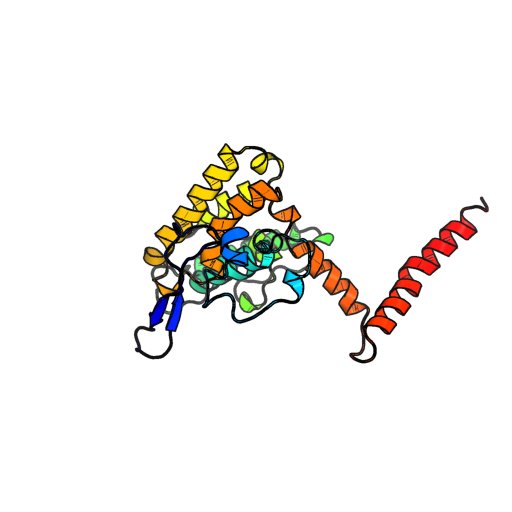M 1487 O O . PRO A 1 183 ? -14.435 3.413 11.175 1.00 92.44 183 PRO A O 1
ATOM 1490 N N . ALA A 1 184 ? -13.871 1.485 12.170 1.00 90.81 184 ALA A N 1
ATOM 1491 C CA . ALA A 1 184 ? -14.226 1.925 13.519 1.00 90.81 184 ALA A CA 1
ATOM 1492 C C . ALA A 1 184 ? -13.352 3.093 14.018 1.00 90.81 184 ALA A C 1
ATOM 1494 O O . ALA A 1 184 ? -13.801 3.905 14.826 1.00 90.81 184 ALA A O 1
ATOM 1495 N N . ILE A 1 185 ? -12.107 3.190 13.538 1.00 90.06 185 ILE A N 1
ATOM 1496 C CA . ILE A 1 185 ? -11.136 4.201 13.979 1.00 90.06 185 ILE A CA 1
ATOM 1497 C C . ILE A 1 185 ? -11.175 5.444 13.078 1.00 90.06 185 ILE A C 1
ATOM 1499 O O . ILE A 1 185 ? -11.171 6.575 13.566 1.00 90.06 185 ILE A O 1
ATOM 1503 N N . TYR A 1 186 ? -11.192 5.246 11.760 1.00 88.81 186 TYR A N 1
ATOM 1504 C CA . TYR A 1 186 ? -11.019 6.300 10.754 1.00 88.81 186 TYR A CA 1
ATOM 1505 C C . TYR A 1 186 ? -12.296 6.610 9.955 1.00 88.81 186 TYR A C 1
ATOM 1507 O O . TYR A 1 186 ? -12.295 7.530 9.134 1.00 88.81 186 TYR A O 1
ATOM 1515 N N . GLY A 1 187 ? -13.375 5.860 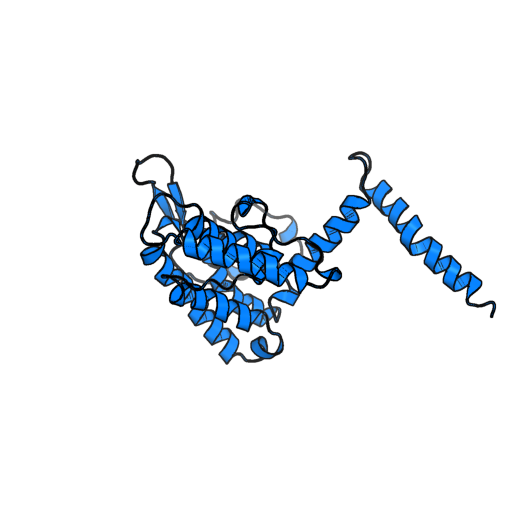10.183 1.00 89.88 187 GLY A N 1
ATOM 1516 C CA . GLY A 1 187 ? -14.644 5.952 9.465 1.00 89.88 187 GLY A CA 1
ATOM 1517 C C . GLY A 1 187 ? -14.692 5.098 8.194 1.00 89.88 187 GLY A C 1
ATOM 1518 O O . GLY A 1 187 ? -13.670 4.754 7.597 1.00 89.88 187 GLY A O 1
ATOM 1519 N N . ASP A 1 188 ? -15.907 4.824 7.722 1.00 90.25 188 ASP A N 1
ATOM 1520 C CA . ASP A 1 188 ? -16.178 3.879 6.623 1.00 90.25 188 ASP A CA 1
ATOM 1521 C C . ASP A 1 188 ? -15.492 4.262 5.302 1.00 90.25 188 ASP A C 1
ATOM 1523 O O . ASP A 1 188 ? -15.098 3.416 4.504 1.00 90.25 188 ASP A O 1
ATOM 1527 N N . LYS A 1 189 ? -15.216 5.559 5.109 1.00 90.94 189 LYS A N 1
ATOM 1528 C CA . LYS A 1 189 ? -14.494 6.119 3.946 1.00 90.94 189 LYS A CA 1
ATOM 1529 C C . LYS A 1 189 ? -12.995 5.776 3.912 1.00 90.94 189 LYS A C 1
ATOM 1531 O O . LYS A 1 189 ? -12.268 6.210 2.998 1.00 90.94 189 LYS A O 1
ATOM 1536 N N . PHE A 1 190 ? -12.485 5.069 4.918 1.00 92.00 190 PHE A N 1
ATOM 1537 C CA . PHE A 1 190 ? -11.064 4.781 5.042 1.00 92.00 190 PHE A CA 1
ATOM 1538 C C . PHE A 1 190 ? -10.592 3.636 4.135 1.00 92.00 190 PHE A C 1
ATOM 1540 O O . PHE A 1 190 ? -9.478 3.720 3.612 1.00 92.00 190 PHE A O 1
ATOM 1547 N N . ILE A 1 191 ? -11.414 2.631 3.836 1.00 94.75 191 ILE A N 1
ATOM 1548 C CA . ILE A 1 191 ? -10.976 1.473 3.036 1.00 94.75 191 ILE A CA 1
ATOM 1549 C C . ILE A 1 191 ? -11.060 1.763 1.538 1.00 94.75 191 ILE A C 1
ATOM 1551 O O . ILE A 1 191 ? -11.914 1.271 0.822 1.00 94.75 191 ILE A O 1
ATOM 1555 N N . THR A 1 192 ? -10.168 2.618 1.042 1.00 93.88 192 THR A N 1
ATOM 1556 C CA . THR A 1 192 ? -10.002 2.877 -0.401 1.00 93.88 192 THR A CA 1
ATOM 1557 C C . THR A 1 192 ? -9.295 1.726 -1.102 1.00 93.88 192 THR A C 1
ATOM 1559 O O . THR A 1 192 ? -8.605 0.960 -0.442 1.00 93.88 192 THR A O 1
ATOM 1562 N N . TYR A 1 193 ? -9.324 1.704 -2.438 1.00 93.06 193 TYR A N 1
ATOM 1563 C CA . TYR A 1 193 ? -8.607 0.728 -3.273 1.00 93.06 193 TYR A CA 1
ATOM 1564 C C . TYR A 1 193 ? -7.183 0.404 -2.777 1.00 93.06 193 TYR A C 1
ATOM 1566 O O . TYR A 1 193 ? -6.859 -0.759 -2.553 1.00 93.06 193 TYR A O 1
ATOM 1574 N N . ASN A 1 194 ? -6.341 1.420 -2.537 1.00 93.12 194 ASN A N 1
ATOM 1575 C CA . ASN A 1 194 ? -4.970 1.191 -2.060 1.00 93.12 194 ASN A CA 1
ATOM 1576 C C . ASN A 1 194 ? -4.906 0.602 -0.646 1.00 93.12 194 ASN A C 1
ATOM 1578 O O . ASN A 1 194 ? -3.969 -0.110 -0.340 1.00 93.12 194 ASN A O 1
ATOM 1582 N N . VAL A 1 195 ? -5.860 0.921 0.230 1.00 94.56 195 VAL A N 1
ATOM 1583 C CA . VAL A 1 195 ? -5.874 0.388 1.602 1.00 94.56 195 VAL A CA 1
ATOM 1584 C C . VAL A 1 195 ? -6.345 -1.059 1.586 1.00 94.56 195 VAL A C 1
ATOM 1586 O O . VAL A 1 195 ? -5.735 -1.896 2.232 1.00 94.56 195 VAL A O 1
ATOM 1589 N N . HIS A 1 196 ? -7.379 -1.354 0.798 1.00 95.94 196 HIS A N 1
ATOM 1590 C CA . HIS A 1 196 ? -7.891 -2.706 0.627 1.00 95.94 196 HIS A CA 1
ATOM 1591 C C . HIS A 1 196 ? -6.810 -3.655 0.100 1.00 95.94 196 HIS A C 1
ATOM 1593 O O . HIS A 1 196 ? -6.526 -4.665 0.724 1.00 95.94 196 HIS A O 1
ATOM 1599 N N . ASN A 1 197 ? -6.128 -3.295 -0.994 1.00 95.69 197 ASN A N 1
ATOM 1600 C CA . ASN A 1 197 ? -5.151 -4.199 -1.608 1.00 95.69 197 ASN A CA 1
ATOM 1601 C C . ASN A 1 197 ? -3.933 -4.505 -0.708 1.00 95.69 197 ASN A C 1
ATOM 1603 O O . ASN A 1 197 ? -3.155 -5.389 -1.052 1.00 95.69 197 ASN A O 1
ATOM 1607 N N . ILE A 1 198 ? -3.751 -3.818 0.430 1.00 96.25 198 ILE A N 1
ATOM 1608 C CA . ILE A 1 198 ? -2.684 -4.141 1.387 1.00 96.25 198 ILE A CA 1
ATOM 1609 C C . ILE A 1 198 ? -2.827 -5.580 1.900 1.00 96.25 198 ILE A C 1
ATOM 1611 O O . ILE A 1 198 ? -1.801 -6.239 2.031 1.00 96.25 198 ILE A O 1
ATOM 1615 N N . CYS A 1 199 ? -4.040 -6.109 2.128 1.00 95.50 199 CYS A N 1
ATOM 1616 C CA . CYS A 1 199 ? -4.193 -7.487 2.628 1.00 95.50 199 CYS A CA 1
ATOM 1617 C C . CYS A 1 199 ? -3.659 -8.555 1.669 1.00 95.50 199 CYS A C 1
ATOM 1619 O O . CYS A 1 199 ? -3.338 -9.651 2.104 1.00 95.50 199 CYS A O 1
ATOM 1621 N N . HIS A 1 200 ? -3.503 -8.240 0.384 1.00 95.81 200 HIS A N 1
ATOM 1622 C CA . HIS A 1 200 ? -2.989 -9.185 -0.604 1.00 95.81 200 HIS A CA 1
ATOM 1623 C C . HIS A 1 200 ? -1.454 -9.232 -0.667 1.00 95.81 200 HIS A C 1
ATOM 1625 O O . HIS A 1 200 ? -0.901 -10.049 -1.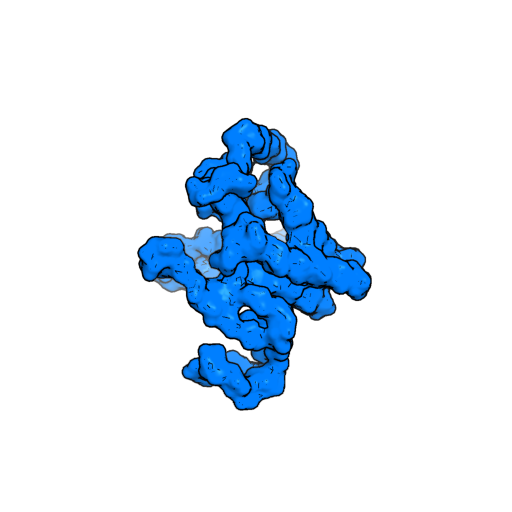397 1.00 95.81 200 HIS A O 1
ATOM 1631 N N . LEU A 1 201 ? -0.742 -8.380 0.084 1.00 96.88 201 LEU A N 1
ATOM 1632 C CA . LEU A 1 201 ? 0.724 -8.346 0.052 1.00 96.88 201 LEU A CA 1
ATOM 1633 C C . LEU A 1 201 ? 1.368 -9.634 0.565 1.00 96.88 201 LEU A C 1
ATOM 1635 O O . LEU A 1 201 ? 2.423 -10.007 0.063 1.00 96.88 201 LEU A O 1
ATOM 1639 N N . SER A 1 202 ? 0.750 -10.317 1.531 1.00 96.62 202 SER A N 1
ATOM 1640 C CA . SER A 1 202 ? 1.276 -11.589 2.035 1.00 96.62 202 SER A CA 1
ATOM 1641 C C . SER A 1 202 ? 1.317 -12.658 0.941 1.00 96.62 202 SER A C 1
ATOM 1643 O O . SER A 1 202 ? 2.303 -13.384 0.842 1.00 96.62 202 SER A O 1
ATOM 1645 N N . GLU A 1 203 ? 0.300 -12.707 0.074 1.00 94.69 203 GLU A N 1
ATOM 1646 C CA . GLU A 1 203 ? 0.272 -13.625 -1.071 1.00 94.69 203 GLU A CA 1
ATOM 1647 C C . GLU A 1 203 ? 1.320 -13.249 -2.124 1.00 94.69 203 GLU A C 1
ATOM 1649 O O . GLU A 1 203 ? 2.055 -14.102 -2.615 1.00 94.69 203 GLU A O 1
ATOM 1654 N N . GLU A 1 204 ? 1.464 -11.954 -2.422 1.00 95.38 204 GLU A N 1
ATOM 1655 C CA . GLU A 1 204 ? 2.515 -11.486 -3.333 1.00 95.38 204 GLU A CA 1
ATOM 1656 C C . GLU A 1 204 ? 3.911 -11.841 -2.805 1.00 95.38 204 GLU A C 1
ATOM 1658 O O . GLU A 1 204 ? 4.760 -12.287 -3.573 1.00 95.38 204 GLU A O 1
ATOM 1663 N N . CYS A 1 205 ? 4.142 -11.720 -1.494 1.00 96.75 205 CYS A N 1
ATOM 1664 C CA . CYS A 1 205 ? 5.409 -12.107 -0.879 1.00 96.75 205 CYS A CA 1
ATOM 1665 C C . CYS A 1 205 ? 5.659 -13.616 -0.900 1.00 96.75 205 CYS A C 1
ATOM 1667 O O . CYS A 1 205 ? 6.806 -14.032 -1.052 1.00 96.75 205 CYS A O 1
ATOM 1669 N N . ARG A 1 206 ? 4.609 -14.441 -0.806 1.00 95.44 206 ARG A N 1
ATOM 1670 C CA . ARG A 1 206 ? 4.734 -15.897 -0.960 1.00 95.44 206 ARG A CA 1
ATOM 1671 C C . ARG A 1 206 ? 5.297 -16.273 -2.330 1.00 95.44 206 ARG A C 1
ATOM 1673 O O . ARG A 1 206 ? 6.079 -17.212 -2.434 1.00 95.44 206 ARG A O 1
ATOM 1680 N N . ARG A 1 207 ? 4.928 -15.520 -3.368 1.00 94.12 207 ARG A N 1
ATOM 1681 C CA . ARG A 1 207 ? 5.340 -15.768 -4.755 1.00 94.12 207 ARG A CA 1
ATOM 1682 C C . ARG A 1 207 ? 6.640 -15.062 -5.151 1.00 94.12 207 ARG A C 1
ATOM 1684 O O . ARG A 1 207 ? 7.433 -15.622 -5.900 1.00 94.12 207 ARG A O 1
ATOM 1691 N N . LEU A 1 208 ? 6.851 -13.830 -4.688 1.00 95.31 208 LEU A N 1
ATOM 1692 C CA . LEU A 1 208 ? 7.921 -12.935 -5.158 1.00 95.31 208 LEU A CA 1
ATOM 1693 C C . LEU A 1 208 ? 9.051 -12.711 -4.137 1.00 95.31 208 LEU A C 1
ATOM 1695 O O . LEU A 1 208 ? 10.029 -12.024 -4.443 1.00 95.31 208 LEU A O 1
ATOM 1699 N N . GLY A 1 209 ? 8.932 -13.260 -2.928 1.00 96.12 209 GLY A N 1
ATOM 1700 C CA . GLY A 1 209 ? 9.859 -13.010 -1.824 1.00 96.12 209 GLY A CA 1
ATOM 1701 C C . GLY A 1 209 ? 9.585 -11.681 -1.115 1.00 96.12 209 GLY A C 1
ATOM 1702 O O . GLY A 1 209 ? 8.452 -11.198 -1.073 1.00 96.12 209 GLY A O 1
ATOM 1703 N N . ALA A 1 210 ? 10.606 -11.072 -0.507 1.00 96.75 210 ALA A N 1
ATOM 1704 C CA . ALA A 1 210 ? 10.392 -9.877 0.305 1.00 96.75 210 ALA A CA 1
ATOM 1705 C C . ALA A 1 210 ? 9.887 -8.682 -0.520 1.00 96.75 210 ALA A C 1
ATOM 1707 O O . ALA A 1 210 ? 10.185 -8.542 -1.706 1.00 96.75 210 ALA A O 1
ATOM 1708 N N . LEU A 1 211 ? 9.187 -7.750 0.140 1.00 95.31 211 LEU A N 1
ATOM 1709 C CA . LEU A 1 211 ? 8.632 -6.541 -0.491 1.00 95.31 211 LEU A CA 1
ATOM 1710 C C . LEU A 1 211 ? 9.668 -5.735 -1.296 1.00 95.31 211 LEU A C 1
ATOM 1712 O O . LEU A 1 211 ? 9.314 -5.084 -2.276 1.00 95.31 211 LEU A O 1
ATOM 1716 N N . GLU A 1 212 ? 10.941 -5.744 -0.889 1.00 89.44 212 GLU A N 1
ATOM 1717 C CA . GLU A 1 212 ? 12.009 -5.022 -1.595 1.00 89.44 212 GLU A CA 1
ATOM 1718 C C . GLU A 1 212 ? 12.297 -5.597 -2.992 1.00 89.44 212 GLU A C 1
ATOM 1720 O O . GLU A 1 212 ? 12.710 -4.842 -3.873 1.00 89.44 212 GLU A O 1
ATOM 1725 N N . ASN A 1 213 ? 12.026 -6.886 -3.225 1.00 92.38 213 ASN A N 1
ATOM 1726 C CA . ASN A 1 213 ? 12.345 -7.578 -4.479 1.00 92.38 213 ASN A CA 1
ATOM 1727 C C . ASN A 1 213 ? 11.467 -7.107 -5.645 1.00 92.38 213 ASN A C 1
ATOM 1729 O O . ASN A 1 213 ? 11.904 -7.109 -6.794 1.00 92.38 213 ASN A O 1
ATOM 1733 N N . PHE A 1 214 ? 10.246 -6.656 -5.353 1.00 93.19 214 PHE A N 1
ATOM 1734 C CA . PHE A 1 214 ? 9.276 -6.211 -6.356 1.00 93.19 214 PHE A CA 1
ATOM 1735 C C . PHE A 1 214 ? 8.794 -4.774 -6.131 1.00 93.19 214 PHE A C 1
ATOM 1737 O O . PHE A 1 214 ? 7.784 -4.349 -6.692 1.00 93.19 214 PHE A O 1
ATOM 1744 N N . SER A 1 215 ? 9.517 -3.984 -5.333 1.00 92.38 215 SER A N 1
ATOM 1745 C CA . SER A 1 215 ? 9.148 -2.590 -5.120 1.00 92.38 215 SER A CA 1
ATOM 1746 C C . SER A 1 215 ? 9.733 -1.630 -6.156 1.00 92.38 215 SER A C 1
ATOM 1748 O O . SER A 1 215 ? 10.910 -1.671 -6.518 1.00 92.38 215 SER A O 1
ATOM 1750 N N . CYS A 1 216 ? 8.926 -0.652 -6.565 1.00 91.38 216 CYS A N 1
ATOM 1751 C CA . CYS A 1 216 ? 9.304 0.375 -7.527 1.00 91.38 216 CYS A CA 1
ATOM 1752 C C . CYS A 1 216 ? 10.317 1.409 -6.998 1.00 91.38 216 CYS A C 1
ATOM 1754 O O . CYS A 1 216 ? 10.667 2.323 -7.742 1.00 91.38 216 CYS A O 1
ATOM 1756 N N . PHE A 1 217 ? 10.838 1.298 -5.767 1.00 85.56 217 PHE A N 1
ATOM 1757 C CA . PHE A 1 217 ? 11.862 2.224 -5.254 1.00 85.56 217 PHE A CA 1
ATOM 1758 C C . PHE A 1 217 ? 13.106 2.285 -6.144 1.00 85.56 217 PHE A C 1
ATOM 1760 O O . PHE A 1 217 ? 13.566 3.376 -6.496 1.00 85.56 217 PHE A O 1
ATOM 1767 N N . VAL A 1 218 ? 13.644 1.121 -6.522 1.00 83.50 218 VAL A N 1
ATOM 1768 C CA . VAL A 1 218 ? 14.829 1.027 -7.388 1.00 83.50 218 VAL A CA 1
ATOM 1769 C C . VAL A 1 218 ? 14.506 1.580 -8.774 1.00 83.50 218 VAL A C 1
ATOM 1771 O O . VAL A 1 218 ? 15.276 2.377 -9.318 1.00 83.50 218 VAL A O 1
ATOM 1774 N N . PHE A 1 219 ? 13.331 1.225 -9.300 1.00 85.31 219 PHE A N 1
ATOM 1775 C CA . PHE A 1 219 ? 12.849 1.683 -10.597 1.00 85.31 219 PHE A CA 1
ATOM 1776 C C . PHE A 1 219 ? 12.699 3.208 -10.658 1.00 85.31 219 PHE A C 1
ATOM 1778 O O . PHE A 1 219 ? 13.298 3.840 -11.522 1.00 85.31 219 PHE A O 1
ATOM 1785 N N . GLU A 1 220 ? 11.976 3.829 -9.723 1.00 83.75 220 GLU A N 1
ATOM 1786 C CA . GLU A 1 220 ? 11.776 5.284 -9.673 1.00 83.75 220 GLU A CA 1
ATOM 1787 C C . GLU A 1 220 ? 13.093 6.043 -9.476 1.00 83.75 220 GLU A C 1
ATOM 1789 O O . GLU A 1 220 ? 13.314 7.102 -10.075 1.00 83.75 220 GLU A O 1
ATOM 1794 N N . ASN A 1 221 ? 14.010 5.498 -8.668 1.00 82.19 221 ASN A N 1
ATOM 1795 C CA . ASN A 1 221 ? 15.336 6.083 -8.501 1.00 82.19 221 ASN A CA 1
ATOM 1796 C C . ASN A 1 221 ? 16.132 6.049 -9.817 1.00 82.19 221 ASN A C 1
ATOM 1798 O O . ASN A 1 221 ? 16.727 7.054 -10.216 1.00 82.19 221 ASN A O 1
ATOM 1802 N N . HIS A 1 222 ? 16.111 4.915 -10.523 1.00 84.44 222 HIS A N 1
ATOM 1803 C CA . HIS A 1 222 ? 16.764 4.771 -11.821 1.00 84.44 222 HIS A CA 1
ATOM 1804 C C . HIS A 1 222 ? 16.110 5.655 -12.894 1.00 84.44 222 HIS A C 1
ATOM 1806 O O . HIS A 1 222 ? 16.803 6.388 -13.601 1.00 84.44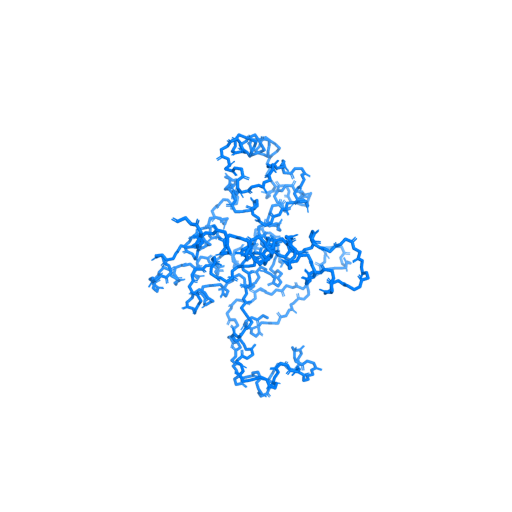 222 HIS A O 1
ATOM 1812 N N . LEU A 1 223 ? 14.779 5.684 -12.959 1.00 86.06 223 LEU A N 1
ATOM 1813 C CA . LEU A 1 223 ? 14.017 6.538 -13.865 1.00 86.06 223 LEU A CA 1
ATOM 1814 C C . LEU A 1 223 ? 14.323 8.022 -13.630 1.00 86.06 223 LEU A C 1
ATOM 1816 O O . LEU A 1 223 ? 14.430 8.789 -14.586 1.00 86.06 223 LEU A O 1
ATOM 1820 N N . GLY A 1 224 ? 14.529 8.435 -12.377 1.00 84.25 224 GLY A N 1
ATOM 1821 C CA . GLY A 1 224 ? 15.003 9.776 -12.040 1.00 84.25 224 GLY A CA 1
ATOM 1822 C C . GLY A 1 224 ? 16.358 10.110 -12.676 1.00 84.25 224 GLY A C 1
ATOM 1823 O O . GLY A 1 224 ? 16.523 11.199 -13.229 1.00 84.25 224 GLY A O 1
ATOM 1824 N N . LYS A 1 225 ? 17.309 9.165 -12.667 1.00 84.81 225 LYS A N 1
ATOM 1825 C CA . LYS A 1 225 ? 18.608 9.321 -13.347 1.00 84.81 225 LYS A CA 1
ATOM 1826 C C . LYS A 1 225 ? 18.425 9.447 -14.862 1.00 84.81 225 LYS A C 1
ATOM 1828 O O . LYS A 1 225 ? 18.993 10.359 -15.460 1.00 84.81 225 LYS A O 1
ATOM 1833 N N . LEU A 1 226 ? 17.588 8.600 -15.470 1.00 85.00 226 LEU A N 1
ATOM 1834 C CA . LEU A 1 226 ? 17.293 8.650 -16.909 1.00 85.00 226 LEU A CA 1
ATOM 1835 C C . LEU A 1 226 ? 16.620 9.969 -17.314 1.00 85.00 226 LEU A C 1
ATOM 1837 O O . LEU A 1 226 ? 16.998 10.570 -18.317 1.00 85.00 226 LEU A O 1
ATOM 1841 N N . LYS A 1 227 ? 15.677 10.476 -16.511 1.00 85.50 227 LYS A N 1
ATOM 1842 C CA . LYS A 1 227 ? 15.015 11.768 -16.755 1.00 85.50 227 LYS A CA 1
ATOM 1843 C C . LYS A 1 227 ? 16.011 12.928 -16.782 1.00 85.50 227 LYS A C 1
ATOM 1845 O O . LYS A 1 227 ? 15.902 13.786 -17.649 1.00 85.50 227 LYS A O 1
ATOM 1850 N N . ASN A 1 228 ? 17.036 12.922 -15.929 1.00 85.62 228 ASN A N 1
ATOM 1851 C CA . ASN A 1 228 ? 18.093 13.944 -15.958 1.00 85.62 228 ASN A CA 1
ATOM 1852 C C . ASN A 1 228 ? 18.934 13.903 -17.255 1.00 85.62 228 ASN A C 1
ATOM 1854 O O . ASN A 1 228 ? 19.524 14.910 -17.662 1.00 85.62 228 ASN A O 1
ATOM 1858 N N . LEU A 1 229 ? 18.960 12.760 -17.950 1.00 85.06 229 LEU A N 1
ATOM 1859 C CA . LEU A 1 229 ? 19.578 12.611 -19.270 1.00 85.06 229 LEU A CA 1
ATOM 1860 C C . LEU A 1 229 ? 18.684 13.111 -20.417 1.00 85.06 229 LEU A C 1
ATOM 1862 O O . LEU A 1 229 ? 19.143 13.182 -21.553 1.00 85.06 229 LEU A O 1
ATOM 1866 N N . VAL A 1 230 ? 17.455 13.547 -20.156 1.00 87.38 230 VAL A N 1
ATOM 1867 C CA . VAL A 1 230 ? 16.566 14.133 -21.165 1.00 87.38 230 VAL A CA 1
ATOM 1868 C C . VAL A 1 230 ? 16.355 15.607 -20.815 1.00 87.38 230 VAL A C 1
ATOM 1870 O O . VAL A 1 230 ? 15.741 15.931 -19.809 1.00 87.38 230 VAL A O 1
ATOM 1873 N N . LYS A 1 231 ? 16.909 16.536 -21.617 1.00 84.94 231 LYS A N 1
ATOM 1874 C CA . LYS A 1 231 ? 16.812 17.992 -21.321 1.00 84.94 231 LYS A CA 1
ATOM 1875 C C . LYS A 1 231 ? 15.634 18.672 -22.010 1.00 84.94 231 LYS A C 1
ATOM 1877 O O . LYS A 1 231 ? 15.186 19.716 -21.556 1.00 84.94 231 LYS A O 1
ATOM 1882 N N . LYS A 1 232 ? 15.184 18.124 -23.138 1.00 85.94 232 LYS A N 1
ATOM 1883 C CA . LYS A 1 232 ? 14.086 18.668 -23.947 1.00 85.94 232 LYS A CA 1
ATOM 1884 C C . LYS A 1 232 ? 13.073 17.567 -24.232 1.00 85.94 232 LYS A C 1
ATOM 1886 O O . LYS A 1 232 ? 13.459 16.405 -24.320 1.00 85.94 232 LYS A O 1
ATOM 1891 N N . SER A 1 233 ? 11.812 17.934 -24.431 1.00 83.44 233 SER A N 1
ATOM 1892 C CA . SER A 1 233 ? 10.748 17.003 -24.834 1.00 83.44 233 SER A CA 1
ATOM 1893 C C . SER A 1 233 ? 10.947 16.436 -26.245 1.00 83.44 233 SER A C 1
ATOM 1895 O O . SER A 1 233 ? 10.430 15.369 -26.555 1.00 83.44 233 SER A O 1
ATOM 1897 N N . ALA A 1 234 ? 11.717 17.117 -27.099 1.00 89.56 234 ALA A N 1
ATOM 1898 C CA . ALA A 1 234 ? 11.986 16.681 -28.465 1.00 89.56 234 ALA A CA 1
ATOM 1899 C C . ALA A 1 234 ? 12.946 15.482 -28.507 1.00 89.56 234 ALA A C 1
ATOM 1901 O O . ALA A 1 234 ? 14.056 15.559 -27.988 1.00 89.56 234 ALA A O 1
ATOM 1902 N N . LYS A 1 235 ? 12.555 14.399 -29.186 1.00 88.12 235 LYS A N 1
ATOM 1903 C CA . LYS A 1 235 ? 13.388 13.200 -29.407 1.00 88.12 235 LYS A CA 1
ATOM 1904 C C . LYS A 1 235 ? 14.032 12.641 -28.117 1.00 88.12 235 LYS A C 1
ATOM 1906 O O . LYS A 1 235 ? 15.259 12.547 -28.018 1.00 88.12 235 LYS A O 1
ATOM 1911 N N . PRO A 1 236 ? 13.230 12.282 -27.100 1.00 87.25 236 PRO A N 1
ATOM 1912 C CA . PRO A 1 236 ? 13.742 11.875 -25.791 1.00 87.25 236 PRO A CA 1
ATOM 1913 C C . PRO A 1 236 ? 14.587 10.596 -25.861 1.00 87.25 236 PRO A C 1
ATOM 1915 O O . PRO A 1 236 ? 15.620 10.514 -25.200 1.00 87.25 236 PRO A O 1
ATOM 1918 N N . LEU A 1 237 ? 14.202 9.637 -26.711 1.00 87.25 237 LEU A N 1
ATOM 1919 C CA . LEU A 1 237 ? 14.941 8.388 -26.906 1.00 87.25 237 LEU A CA 1
ATOM 1920 C C . LEU A 1 237 ? 16.326 8.633 -27.522 1.00 87.25 237 LEU A C 1
ATOM 1922 O O . LEU A 1 237 ? 17.322 8.125 -27.016 1.00 87.25 237 LEU A O 1
ATOM 1926 N N . GLU A 1 238 ? 16.407 9.464 -28.563 1.00 89.81 238 GLU A N 1
ATOM 1927 C CA . GLU A 1 238 ? 17.678 9.811 -29.212 1.00 89.81 238 GLU A CA 1
ATOM 1928 C C . GLU A 1 238 ? 18.617 10.545 -28.241 1.00 89.81 238 GLU A C 1
ATOM 1930 O O . GLU A 1 238 ? 19.801 10.219 -28.141 1.00 89.81 238 GLU A O 1
ATOM 1935 N N . GLN A 1 239 ? 18.083 11.497 -27.463 1.00 88.12 239 GLN A N 1
ATOM 1936 C CA . GLN A 1 239 ? 18.847 12.169 -26.409 1.00 88.12 239 GLN A CA 1
ATOM 1937 C C . GLN A 1 239 ? 19.403 11.173 -25.390 1.00 88.12 239 GLN A C 1
ATOM 1939 O O . GLN A 1 239 ? 20.573 11.280 -25.014 1.00 88.12 239 GLN A O 1
ATOM 1944 N N . LEU A 1 240 ? 18.577 10.222 -24.953 1.00 86.88 240 LEU A N 1
ATOM 1945 C CA . LEU A 1 240 ? 18.963 9.227 -23.967 1.00 86.88 240 LEU A CA 1
ATOM 1946 C C . LEU A 1 240 ? 20.075 8.319 -24.505 1.00 86.88 240 LEU A C 1
ATOM 1948 O O . LEU A 1 240 ? 21.134 8.232 -23.884 1.00 86.88 240 LEU A O 1
ATOM 1952 N N . VAL A 1 241 ? 19.883 7.721 -25.686 1.00 87.00 241 VAL A N 1
ATOM 1953 C CA . VAL A 1 241 ? 20.868 6.838 -26.337 1.00 87.00 241 VAL A CA 1
ATOM 1954 C C . VAL A 1 241 ? 22.205 7.556 -26.531 1.00 87.00 241 VAL A C 1
ATOM 1956 O O . VAL A 1 241 ? 23.255 7.027 -26.161 1.00 87.00 241 VAL A O 1
ATOM 1959 N N . ASN A 1 242 ? 22.183 8.789 -27.043 1.00 85.62 242 ASN A N 1
ATOM 1960 C CA . ASN A 1 242 ? 23.401 9.560 -27.286 1.00 85.62 242 ASN A CA 1
ATOM 1961 C C . ASN A 1 242 ? 24.147 9.914 -25.991 1.00 85.62 242 ASN A C 1
ATOM 1963 O O . ASN A 1 242 ? 25.379 9.931 -25.979 1.00 85.62 242 ASN A O 1
ATOM 1967 N N . ARG A 1 243 ? 23.439 10.184 -24.888 1.00 84.19 243 ARG A N 1
ATOM 1968 C CA . ARG A 1 243 ? 24.081 10.493 -23.600 1.00 84.19 243 ARG A CA 1
ATOM 1969 C C . ARG A 1 243 ? 24.578 9.255 -22.870 1.00 84.19 243 ARG A C 1
ATOM 1971 O O . ARG A 1 243 ? 25.667 9.312 -22.311 1.00 84.19 243 ARG A O 1
ATOM 1978 N N . ILE A 1 244 ? 23.845 8.143 -22.918 1.00 83.00 244 ILE A N 1
ATOM 1979 C CA . ILE A 1 244 ? 24.319 6.862 -22.375 1.00 83.00 244 ILE A CA 1
ATOM 1980 C C . ILE A 1 244 ? 25.604 6.440 -23.096 1.00 83.00 244 ILE A C 1
ATOM 1982 O O . ILE A 1 244 ? 26.594 6.128 -22.436 1.00 83.00 244 ILE A O 1
ATOM 1986 N N . ARG A 1 245 ? 25.643 6.534 -24.435 1.00 79.50 245 ARG A N 1
ATOM 1987 C CA . ARG A 1 245 ? 26.868 6.286 -25.216 1.00 79.50 245 ARG A CA 1
ATOM 1988 C C . ARG A 1 245 ? 28.044 7.138 -24.734 1.00 79.50 245 ARG A C 1
ATOM 1990 O O . ARG A 1 245 ? 29.121 6.600 -24.501 1.00 79.50 245 ARG A O 1
ATOM 1997 N N . LYS A 1 246 ? 27.829 8.442 -24.532 1.00 74.75 246 LYS A N 1
ATOM 1998 C CA . LYS A 1 246 ? 28.877 9.370 -24.071 1.00 74.75 246 LYS A CA 1
ATOM 1999 C C . LYS A 1 246 ? 29.380 9.091 -22.653 1.00 74.75 246 LYS A C 1
ATOM 2001 O O . LYS A 1 246 ? 30.575 9.211 -22.421 1.00 74.75 246 LYS A O 1
ATOM 2006 N N . HIS A 1 247 ? 28.493 8.760 -21.716 1.00 70.19 247 HIS A N 1
ATOM 2007 C CA . HIS A 1 247 ? 28.841 8.662 -20.292 1.00 70.19 247 HIS A CA 1
ATOM 2008 C C . HIS A 1 247 ? 29.205 7.253 -19.814 1.00 70.19 247 HIS A C 1
ATOM 2010 O O . HIS A 1 247 ? 29.830 7.135 -18.767 1.00 70.19 247 HIS A O 1
ATOM 2016 N N . VAL A 1 248 ? 28.820 6.203 -20.543 1.00 64.06 248 VAL A N 1
ATOM 2017 C CA . VAL A 1 248 ? 29.030 4.808 -20.118 1.00 64.06 248 VAL A CA 1
ATOM 2018 C C . VAL A 1 248 ? 29.953 4.071 -21.084 1.00 64.06 248 VAL A C 1
ATOM 2020 O O . VAL A 1 248 ? 30.950 3.497 -20.664 1.00 64.06 248 VAL A O 1
ATOM 2023 N N . ILE A 1 249 ? 29.669 4.125 -22.387 1.00 61.06 249 ILE A N 1
ATOM 2024 C CA . ILE A 1 249 ? 30.340 3.265 -23.375 1.00 61.06 249 ILE A CA 1
ATOM 2025 C C . ILE A 1 249 ? 31.730 3.795 -23.749 1.00 61.06 249 ILE A C 1
ATOM 2027 O O . ILE A 1 249 ? 32.689 3.030 -23.768 1.00 61.06 249 ILE A O 1
ATOM 2031 N N . ILE A 1 250 ? 31.869 5.099 -24.008 1.00 59.66 250 ILE A N 1
ATOM 2032 C CA . ILE A 1 250 ? 33.163 5.694 -24.395 1.00 59.66 250 ILE A CA 1
ATOM 2033 C C . ILE A 1 250 ? 34.222 5.577 -23.275 1.00 59.66 250 ILE A C 1
ATOM 2035 O O . ILE A 1 250 ? 35.347 5.181 -23.574 1.00 59.66 250 ILE A O 1
ATOM 2039 N N . PRO A 1 251 ? 33.907 5.840 -21.990 1.00 59.50 251 PRO A N 1
ATOM 2040 C CA . PRO A 1 251 ? 34.873 5.654 -20.907 1.00 59.50 251 PRO A CA 1
ATOM 2041 C C . PRO A 1 251 ? 35.290 4.190 -20.704 1.00 59.50 251 PRO A C 1
ATOM 2043 O O . PRO A 1 251 ? 36.470 3.933 -20.495 1.00 59.50 251 PRO A O 1
ATOM 2046 N N . LEU A 1 252 ? 34.359 3.230 -20.812 1.00 56.72 252 LEU A N 1
ATOM 2047 C CA . LEU A 1 252 ? 34.663 1.795 -20.700 1.00 56.72 252 LEU A CA 1
ATOM 2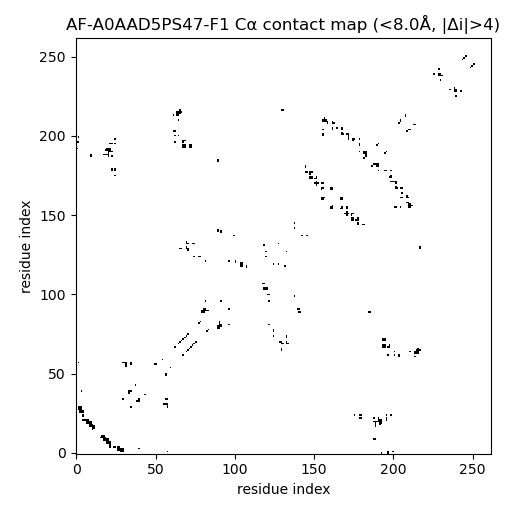048 C C . LEU A 1 252 ? 35.584 1.312 -21.825 1.00 56.72 252 LEU A C 1
ATOM 2050 O O . LEU A 1 252 ? 36.527 0.569 -21.567 1.00 56.72 252 LEU A O 1
ATOM 2054 N N . LEU A 1 253 ? 35.350 1.770 -23.057 1.00 55.88 253 LEU A N 1
ATOM 2055 C CA . LEU A 1 253 ? 36.225 1.461 -24.185 1.00 55.88 253 LEU A CA 1
ATOM 2056 C C . LEU A 1 253 ? 37.624 2.043 -23.986 1.00 55.88 253 LEU A C 1
ATOM 2058 O O . LEU A 1 253 ? 38.590 1.341 -24.249 1.00 55.88 253 LEU A O 1
ATOM 2062 N N . ASN A 1 254 ? 37.749 3.263 -23.458 1.00 53.12 254 ASN A N 1
ATOM 2063 C CA . ASN A 1 254 ? 39.055 3.847 -23.146 1.00 53.12 254 ASN A CA 1
ATOM 2064 C C . ASN A 1 254 ? 39.784 3.067 -22.039 1.00 53.12 254 ASN A C 1
ATOM 2066 O O . ASN A 1 254 ? 40.972 2.804 -22.169 1.00 53.12 254 ASN A O 1
ATOM 2070 N N . VAL A 1 255 ? 39.095 2.635 -20.979 1.00 57.69 255 VAL A N 1
ATOM 2071 C CA . VAL A 1 255 ? 39.717 1.805 -19.929 1.00 57.69 255 VAL A CA 1
ATOM 2072 C C . VAL A 1 255 ? 40.187 0.457 -20.486 1.00 57.69 255 VAL A C 1
ATOM 2074 O O . VAL A 1 255 ? 41.280 0.016 -20.151 1.00 57.69 255 VAL A O 1
ATOM 2077 N N . LEU A 1 256 ? 39.418 -0.173 -21.379 1.00 54.03 256 LEU A N 1
ATOM 2078 C CA . LEU A 1 256 ? 39.818 -1.427 -22.027 1.00 54.03 256 LEU A CA 1
ATOM 2079 C C . LEU A 1 256 ? 40.963 -1.235 -23.037 1.00 54.03 256 LEU A C 1
ATOM 2081 O O . LEU A 1 256 ? 41.848 -2.079 -23.111 1.00 54.03 256 LEU A O 1
ATOM 2085 N N . TYR A 1 257 ? 40.983 -0.126 -23.783 1.00 50.72 257 TYR A N 1
ATOM 2086 C CA . TYR A 1 257 ? 42.041 0.159 -24.761 1.00 50.72 257 TYR A CA 1
ATOM 2087 C C . TYR A 1 257 ? 43.369 0.565 -24.106 1.00 50.72 257 TYR A C 1
ATOM 2089 O O . TYR A 1 257 ? 44.430 0.200 -24.604 1.00 50.72 257 TYR A O 1
ATOM 2097 N N . TYR A 1 258 ? 43.328 1.302 -22.992 1.00 53.16 258 TYR A N 1
ATOM 2098 C CA . TYR A 1 258 ? 44.526 1.758 -22.275 1.00 53.16 258 TYR A CA 1
ATOM 2099 C C . TYR A 1 258 ? 44.954 0.823 -21.129 1.00 53.16 258 TYR A C 1
ATOM 2101 O O . TYR A 1 258 ? 46.089 0.914 -20.675 1.00 53.16 258 TYR A O 1
ATOM 2109 N N . GLY A 1 259 ? 44.091 -0.094 -20.678 1.00 50.00 259 GLY A N 1
ATOM 2110 C CA . GLY A 1 259 ? 44.401 -1.095 -19.648 1.00 50.00 259 GLY A CA 1
ATOM 2111 C C . GLY A 1 259 ? 45.098 -2.363 -20.159 1.00 50.00 259 GLY A C 1
ATOM 2112 O O . GLY A 1 259 ? 45.546 -3.159 -19.347 1.00 50.00 259 GLY A O 1
ATOM 2113 N N . ILE A 1 260 ? 45.206 -2.553 -21.480 1.00 47.44 260 ILE A N 1
ATOM 2114 C CA . ILE A 1 260 ? 45.963 -3.655 -22.117 1.00 47.44 260 ILE A CA 1
ATOM 2115 C C . ILE A 1 260 ? 47.419 -3.227 -22.435 1.00 47.44 260 ILE A C 1
ATOM 2117 O O . ILE A 1 260 ? 48.223 -4.019 -22.913 1.00 47.44 260 ILE A O 1
ATOM 2121 N N . LEU A 1 261 ? 47.779 -1.970 -22.154 1.00 44.06 261 LEU A N 1
ATOM 2122 C CA . LEU A 1 261 ? 49.087 -1.370 -22.459 1.00 44.06 261 LEU A CA 1
ATOM 2123 C C . LEU A 1 261 ? 49.982 -1.142 -21.221 1.00 44.06 261 LEU A C 1
ATOM 2125 O O . LEU A 1 261 ? 50.910 -0.336 -21.283 1.00 44.06 261 LEU A O 1
ATOM 2129 N N . ILE A 1 262 ? 49.726 -1.855 -20.120 1.00 40.09 262 ILE A N 1
ATOM 2130 C CA . ILE A 1 262 ? 50.597 -1.942 -18.931 1.00 40.09 262 ILE A CA 1
ATOM 2131 C C . ILE A 1 262 ? 50.887 -3.419 -18.678 1.00 40.09 262 ILE A C 1
ATOM 2133 O O . ILE A 1 262 ? 52.070 -3.745 -18.442 1.00 40.09 262 ILE A O 1
#

Foldseek 3Di:
DFFPFDWDWDADPVRPHTATFGLDQPGHGDFLVCVVVVVPVVVDVDDDPCVVDPDRPNQVDDDACLCQVQVNVLLVLLCCQDPDPPDPPRHDDPVQLVVQQVVLQVCQVVDPCVVDDRRDRSVVSVVDGSVNSLVDQGDDPCNVLVCLSNVLLVLLQDQVSLVDPVSLVSSLVSLNSSSNCCCVNPNRRNRHPSSSCSSCSSVSCNVQNHSVRRHCPVVVVVVVVLVVQAPDPPPSVVSSVVVCCVPPVVVVVVCVVVVVVD

Secondary structure (DSSP, 8-state):
--B-PPPEEEEPTTSS-EEEE----SPPBP-HHHHHTT--TTT--S--GGGGSSS-TTTSS---HIIIIIIIIIHHHHHHHHH--S-TTTSPPHHHHHHHHHHHHHHHTTS-GGG------GGGGGG--HHHHTT----STTHHHHHHHHHHHHHHT-HHHHTSHHHHHHHHHHHHHHHHHHHHHH-GGG--HHHHGGGGHHHHHHHH-SGGGG-THHHHHHHHHHHHT--SSSSHHHHHHHHHIIIIIHHHHHHHHHTT--

Radius of gyration: 22.47 Å; Cα contacts (8 Å, |Δi|>4): 268; chains: 1; bounding box: 75×40×51 Å

Organism: NCBI:txid1820382